Protein AF-A0A9D4LV35-F1 (afdb_monomer)

Radius of gyration: 37.49 Å; Cα contacts (8 Å, |Δi|>4): 149; chains: 1; bounding box: 85×76×70 Å

Foldseek 3Di:
DDDDDPPPPPPPPPDDDDDDDDPCVPDDDPDDDPPPVDDPDDDDPVRCVVCQPPFDWDQDPVRDTDGDHDPDDDDPDPPPPDPDPPPDCVPPDVQVVDDADFDVVQVVVQLVVLVVVCCVVPVPDPWDWDWDSVPWDDAPSWIWIWIATPTDRDTGDTGTRFDFDDDPDPDDTHGDDPVVVVVVCVVQPPDPPRD

Solvent-accessible surface area (backbone atoms only — not comparable to full-atom values): 13232 Å² total; per-residue (Å²): 136,85,89,81,80,88,81,80,84,83,78,83,85,78,70,81,76,88,80,73,85,59,98,61,80,82,72,80,79,88,72,86,76,77,80,69,89,74,76,85,72,82,79,52,69,72,64,50,64,75,45,69,87,55,76,42,72,44,71,47,99,88,67,48,76,45,79,49,72,85,85,70,83,72,82,76,73,83,73,75,87,69,81,71,82,74,77,71,70,89,80,58,52,71,67,66,76,48,95,78,72,66,43,65,69,49,48,52,49,50,54,54,51,49,53,52,51,45,46,70,78,38,71,86,62,88,51,57,77,42,76,38,48,90,69,48,41,80,41,89,86,24,41,30,42,26,41,30,36,79,70,52,94,53,67,57,68,79,41,66,30,47,55,64,46,91,69,92,67,91,72,90,64,54,47,47,75,60,60,70,56,53,52,46,54,71,74,44,71,89,44,102,82,59,125

Structure (mmCIF, N/CA/C/O backbone):
data_AF-A0A9D4LV35-F1
#
_entry.id   AF-A0A9D4LV35-F1
#
loop_
_atom_site.group_PDB
_atom_site.id
_atom_site.type_symbol
_atom_site.label_atom_id
_atom_site.label_alt_id
_atom_site.label_comp_id
_atom_site.label_asym_id
_atom_site.label_entity_id
_atom_site.label_seq_id
_atom_site.pdbx_PDB_ins_code
_atom_site.Cartn_x
_atom_site.Cartn_y
_atom_site.Cartn_z
_atom_site.occupancy
_atom_site.B_iso_or_equiv
_atom_site.auth_seq_id
_atom_site.auth_comp_id
_atom_site.auth_asym_id
_atom_site.auth_atom_id
_atom_site.pdbx_PDB_model_num
ATOM 1 N N . MET A 1 1 ? 55.997 34.788 -31.278 1.00 37.88 1 MET A N 1
ATOM 2 C CA . MET A 1 1 ? 57.151 33.928 -30.930 1.00 37.88 1 MET A CA 1
ATOM 3 C C . MET A 1 1 ? 56.719 32.926 -29.873 1.00 37.88 1 MET A C 1
ATOM 5 O O . MET A 1 1 ? 56.075 33.318 -28.911 1.00 37.88 1 MET A O 1
ATOM 9 N N . GLY A 1 2 ? 56.954 31.641 -30.145 1.00 37.53 2 GLY A N 1
ATOM 10 C CA . GLY A 1 2 ? 56.292 30.498 -29.514 1.00 37.53 2 GLY A CA 1
ATOM 11 C C . GLY A 1 2 ? 56.649 30.215 -28.052 1.00 37.53 2 GLY A C 1
ATOM 12 O O . GLY A 1 2 ? 57.741 30.503 -27.570 1.00 37.53 2 GLY A O 1
ATOM 13 N N . PHE A 1 3 ? 55.673 29.600 -27.388 1.00 40.34 3 PHE A N 1
ATOM 14 C CA . PHE A 1 3 ? 55.654 29.107 -26.016 1.00 40.34 3 PHE A CA 1
ATOM 15 C C . PHE A 1 3 ? 56.780 28.103 -25.714 1.00 40.34 3 PHE A C 1
ATOM 17 O O . PHE A 1 3 ? 56.881 27.061 -26.357 1.00 40.34 3 PHE A O 1
ATOM 24 N N . LEU A 1 4 ? 57.551 28.351 -24.651 1.00 36.25 4 LEU A N 1
ATOM 25 C CA . LEU A 1 4 ? 58.452 27.368 -24.036 1.00 36.25 4 LEU A CA 1
ATOM 26 C C . LEU A 1 4 ? 57.945 26.993 -22.636 1.00 36.25 4 LEU A C 1
ATOM 28 O O . LEU A 1 4 ? 58.302 27.583 -21.618 1.00 36.25 4 LEU A O 1
ATOM 32 N N . THR A 1 5 ? 57.103 25.961 -22.587 1.00 44.47 5 THR A N 1
ATOM 33 C CA . THR A 1 5 ? 56.617 25.309 -21.364 1.00 44.47 5 THR A CA 1
ATOM 34 C C . THR A 1 5 ? 57.737 24.527 -20.664 1.00 44.47 5 THR A C 1
ATOM 36 O O . THR A 1 5 ? 58.031 23.382 -21.007 1.00 44.47 5 THR A O 1
ATOM 39 N N . LYS A 1 6 ? 58.336 25.118 -19.624 1.00 48.03 6 LYS A N 1
ATOM 40 C CA . LYS A 1 6 ? 59.407 24.533 -18.785 1.00 48.03 6 LYS A CA 1
ATOM 41 C C . LYS A 1 6 ? 58.968 23.448 -17.777 1.00 48.03 6 LYS A C 1
ATOM 43 O O . LYS A 1 6 ? 59.744 23.098 -16.894 1.00 48.03 6 LYS A O 1
ATOM 48 N N . ARG A 1 7 ? 57.768 22.863 -17.872 1.00 44.75 7 ARG A N 1
ATOM 49 C CA . ARG A 1 7 ? 57.255 21.926 -16.840 1.00 44.75 7 ARG A CA 1
ATOM 50 C C . ARG A 1 7 ? 56.760 20.559 -17.334 1.00 44.75 7 ARG A C 1
ATOM 52 O O . ARG A 1 7 ? 56.022 19.891 -16.626 1.00 44.75 7 ARG A O 1
ATOM 59 N N . LYS A 1 8 ? 57.232 20.079 -18.492 1.00 41.78 8 LYS A N 1
ATOM 60 C CA . LYS A 1 8 ? 57.040 18.676 -18.941 1.00 41.78 8 LYS A CA 1
ATOM 61 C C . LYS A 1 8 ? 58.313 17.810 -18.889 1.00 41.78 8 LYS A C 1
ATOM 63 O O . LYS A 1 8 ? 58.371 16.758 -19.508 1.00 41.78 8 LYS A O 1
ATOM 68 N N . LYS A 1 9 ? 59.344 18.223 -18.142 1.00 49.31 9 LYS A N 1
ATOM 69 C CA . LYS A 1 9 ? 60.654 17.538 -18.103 1.00 49.31 9 LYS A CA 1
ATOM 70 C C . LYS A 1 9 ? 60.886 16.578 -16.925 1.00 49.31 9 LYS A C 1
ATOM 72 O O . LYS A 1 9 ? 62.028 16.199 -16.702 1.00 49.31 9 LYS A O 1
ATOM 77 N N . LYS A 1 10 ? 59.864 16.159 -16.166 1.00 47.34 10 LYS A N 1
ATOM 78 C CA . LYS A 1 10 ? 60.115 15.383 -14.929 1.00 47.34 10 LYS A CA 1
ATOM 79 C C . LYS A 1 10 ? 59.364 14.064 -14.729 1.00 47.34 10 LYS A C 1
ATOM 81 O O . LYS A 1 10 ? 59.361 13.574 -13.611 1.00 47.34 10 LYS A O 1
ATOM 86 N N . LEU A 1 11 ? 58.802 13.452 -15.778 1.00 47.09 11 LEU A N 1
ATOM 87 C CA . LEU A 1 11 ? 58.181 12.113 -15.674 1.00 47.09 11 LEU A CA 1
ATOM 88 C C . LEU A 1 11 ? 58.484 11.163 -16.853 1.00 47.09 11 LEU A C 1
ATOM 90 O O . LEU A 1 11 ? 57.781 10.181 -17.041 1.00 47.09 11 LEU A O 1
ATOM 94 N N . LEU A 1 12 ? 59.541 11.412 -17.636 1.00 45.56 12 LEU A N 1
ATOM 95 C CA . LEU A 1 12 ? 59.963 10.511 -18.728 1.00 45.56 12 LEU A CA 1
ATOM 96 C C . LEU A 1 12 ? 61.085 9.527 -18.340 1.00 45.56 12 LEU A C 1
ATOM 98 O O . LEU A 1 12 ? 61.519 8.745 -19.175 1.00 45.56 12 LEU A O 1
ATOM 102 N N . ASN A 1 13 ? 61.522 9.517 -17.074 1.00 48.31 13 ASN A N 1
ATOM 103 C CA . ASN A 1 13 ? 62.635 8.677 -16.601 1.00 48.31 13 ASN A CA 1
ATOM 104 C C . ASN A 1 13 ? 62.220 7.496 -15.709 1.00 48.31 13 ASN A C 1
ATOM 106 O O . ASN A 1 13 ? 63.054 6.950 -14.995 1.00 48.31 13 ASN A O 1
ATOM 110 N N . ILE A 1 14 ? 60.963 7.053 -15.769 1.00 48.81 14 ILE A N 1
ATOM 111 C CA . ILE A 1 14 ? 60.544 5.781 -15.153 1.00 48.81 14 ILE A CA 1
ATOM 112 C C . ILE A 1 14 ? 60.107 4.836 -16.276 1.00 48.81 14 ILE A C 1
ATOM 114 O O . ILE A 1 14 ? 58.976 4.369 -16.349 1.00 48.81 14 ILE A O 1
ATOM 118 N N . GLY A 1 15 ? 61.016 4.629 -17.229 1.00 40.84 15 GLY A N 1
ATOM 119 C CA . GLY A 1 15 ? 60.887 3.586 -18.235 1.00 40.84 15 GLY A CA 1
ATOM 120 C C . GLY A 1 15 ? 61.229 2.247 -17.597 1.00 40.84 15 GLY A C 1
ATOM 121 O O . GLY A 1 15 ? 62.377 2.009 -17.225 1.00 40.84 15 GLY A O 1
ATOM 122 N N . PHE A 1 16 ? 60.232 1.376 -17.468 1.00 40.97 16 PHE A N 1
ATOM 123 C CA . PHE A 1 16 ? 60.442 -0.046 -17.217 1.00 40.97 16 PHE A CA 1
ATOM 124 C C . PHE A 1 16 ? 61.382 -0.580 -18.311 1.00 40.97 16 PHE A C 1
ATOM 126 O O . PHE A 1 16 ? 61.041 -0.524 -19.492 1.00 40.97 16 PHE A O 1
ATOM 133 N N . LYS A 1 17 ? 62.577 -1.062 -17.950 1.00 53.94 17 LYS A N 1
ATOM 134 C CA . LYS A 1 17 ? 63.418 -1.829 -18.879 1.00 53.94 17 LYS A CA 1
ATOM 135 C C . LYS A 1 17 ? 62.841 -3.248 -18.939 1.00 53.94 17 LYS A C 1
ATOM 137 O O . LYS A 1 17 ? 62.893 -3.927 -17.914 1.00 53.94 17 LYS A O 1
ATOM 142 N N . PRO A 1 18 ? 62.299 -3.726 -20.073 1.00 45.84 18 PRO A N 1
ATOM 143 C CA . PRO A 1 18 ? 61.932 -5.128 -20.198 1.00 45.84 18 PRO A CA 1
ATOM 144 C C . PRO A 1 18 ? 63.217 -5.964 -20.226 1.00 45.84 18 PRO A C 1
ATOM 146 O O . PRO A 1 18 ? 63.911 -6.050 -21.238 1.00 45.84 18 PRO A O 1
ATOM 149 N N . GLY A 1 19 ? 63.565 -6.535 -19.076 1.00 46.53 19 GLY A N 1
ATOM 150 C CA . GLY A 1 19 ? 64.521 -7.628 -18.986 1.00 46.53 19 GLY A CA 1
ATOM 151 C C . GLY A 1 19 ? 63.856 -8.923 -19.441 1.00 46.53 19 GLY A C 1
ATOM 152 O O . GLY A 1 19 ? 62.763 -9.249 -18.985 1.00 46.53 19 GLY A O 1
ATOM 153 N N . GLY A 1 20 ? 64.525 -9.644 -20.339 1.00 49.22 20 GLY A N 1
ATOM 154 C CA . GLY A 1 20 ? 64.140 -10.985 -20.766 1.00 49.22 20 GLY A CA 1
ATOM 155 C C . GLY A 1 20 ? 64.411 -11.218 -22.247 1.00 49.22 20 GLY A C 1
ATOM 156 O O . GLY A 1 20 ? 63.517 -11.093 -23.077 1.00 49.22 20 GLY A O 1
ATOM 157 N N . LEU A 1 21 ? 65.650 -11.575 -22.593 1.00 58.50 21 LEU A N 1
ATOM 158 C CA . LEU A 1 21 ? 65.898 -12.333 -23.821 1.00 58.50 21 LEU A CA 1
ATOM 159 C C . LEU A 1 21 ? 64.996 -13.578 -23.788 1.00 58.50 21 LEU A C 1
ATOM 161 O O . LEU A 1 21 ? 65.048 -14.335 -22.821 1.00 58.50 21 LEU A O 1
ATOM 165 N N . SER A 1 22 ? 64.152 -13.782 -24.804 1.00 56.53 22 SER A N 1
ATOM 166 C CA . SER A 1 22 ? 63.375 -15.019 -24.899 1.00 56.53 22 SER A CA 1
ATOM 167 C C . SER A 1 22 ? 64.332 -16.207 -25.030 1.00 56.53 22 SER A C 1
ATOM 169 O O . SER A 1 22 ? 65.325 -16.121 -25.753 1.00 56.53 22 SER A O 1
ATOM 171 N N . LEU A 1 23 ? 64.012 -17.330 -24.378 1.00 56.75 23 LEU A N 1
ATOM 172 C CA . LEU A 1 23 ? 64.764 -18.600 -24.437 1.00 56.75 23 LEU A CA 1
ATOM 173 C C . LEU A 1 23 ? 65.019 -19.124 -25.867 1.00 56.75 23 LEU A C 1
ATOM 175 O O . LEU A 1 23 ? 65.818 -20.027 -26.071 1.00 56.75 23 LEU A O 1
ATOM 179 N N . THR A 1 24 ? 64.346 -18.557 -26.863 1.00 58.69 24 THR A N 1
ATOM 180 C CA . THR A 1 24 ? 64.408 -18.939 -28.276 1.00 58.69 24 THR A CA 1
ATOM 181 C C . THR A 1 24 ? 65.273 -18.016 -29.135 1.00 58.69 24 THR A C 1
ATOM 183 O O . THR A 1 24 ? 65.438 -18.268 -30.331 1.00 58.69 24 THR A O 1
ATOM 186 N N . LYS A 1 25 ? 65.834 -16.937 -28.571 1.00 51.59 25 LYS A N 1
ATOM 187 C CA . LYS A 1 25 ? 66.612 -15.954 -29.335 1.00 51.59 25 LYS A CA 1
ATOM 188 C C . LYS A 1 25 ? 67.979 -16.545 -29.714 1.00 51.59 25 LYS A C 1
ATOM 190 O O . LYS A 1 25 ? 68.926 -16.478 -28.942 1.00 51.59 25 LYS A O 1
ATOM 195 N N . GLY A 1 26 ? 68.062 -17.134 -30.908 1.00 58.31 26 GLY A N 1
ATOM 196 C CA . GLY A 1 26 ? 69.284 -17.739 -31.459 1.00 58.31 26 GLY A CA 1
ATOM 197 C C . GLY A 1 26 ? 69.101 -19.147 -32.030 1.00 58.31 26 GLY A C 1
ATOM 198 O O . GLY A 1 26 ? 69.997 -19.640 -32.711 1.00 58.31 26 GLY A O 1
ATOM 199 N N . ILE A 1 27 ? 67.945 -19.783 -31.817 1.00 56.94 27 ILE A N 1
ATOM 200 C CA . ILE A 1 27 ? 67.670 -21.116 -32.365 1.00 56.94 27 ILE A CA 1
ATOM 201 C C . ILE A 1 27 ? 67.270 -20.966 -33.838 1.00 56.94 27 ILE A C 1
ATOM 203 O O . ILE A 1 27 ? 66.181 -20.486 -34.156 1.00 56.94 27 ILE A O 1
ATOM 207 N N . LYS A 1 28 ? 68.162 -21.358 -34.754 1.00 54.50 28 LYS A N 1
ATOM 208 C CA . LYS A 1 28 ? 67.837 -21.496 -36.178 1.00 54.50 28 LYS A CA 1
ATOM 209 C C . LYS A 1 28 ? 67.142 -22.839 -36.386 1.00 54.50 28 LYS A C 1
ATOM 211 O O . LYS A 1 28 ? 67.786 -23.882 -36.350 1.00 54.50 28 LYS A O 1
ATOM 216 N N . TYR A 1 29 ? 65.832 -22.815 -36.601 1.00 54.06 29 TYR A N 1
ATOM 217 C CA . TYR A 1 29 ? 65.097 -23.995 -37.045 1.00 54.06 29 TYR A CA 1
ATOM 218 C C . TYR A 1 29 ? 65.371 -24.219 -38.536 1.00 54.06 29 TYR A C 1
ATOM 220 O O . TYR A 1 29 ? 65.022 -23.375 -39.364 1.00 54.06 29 TYR A O 1
ATOM 228 N N . HIS A 1 30 ? 65.983 -25.351 -38.885 1.00 49.56 30 HIS A N 1
ATOM 229 C CA . HIS A 1 30 ? 65.948 -25.855 -40.254 1.00 49.56 30 HIS A CA 1
ATOM 230 C C . HIS A 1 30 ? 64.569 -26.468 -40.488 1.00 49.56 30 HIS A C 1
ATOM 232 O O . HIS A 1 30 ? 64.252 -27.540 -39.984 1.00 49.56 30 HIS A O 1
ATOM 238 N N . TYR A 1 31 ? 63.726 -25.735 -41.205 1.00 50.97 31 TYR A N 1
ATOM 239 C CA . TYR A 1 31 ? 62.430 -26.208 -41.664 1.00 50.97 31 TYR A CA 1
ATOM 240 C C . TYR A 1 31 ? 62.511 -26.415 -43.173 1.00 50.97 31 TYR A C 1
ATOM 242 O O . TYR A 1 31 ? 62.568 -25.452 -43.940 1.00 50.97 31 TYR A O 1
ATOM 250 N N . GLU A 1 32 ? 62.514 -27.673 -43.601 1.00 48.88 32 GLU A N 1
ATOM 251 C CA . GLU A 1 32 ? 62.251 -28.011 -44.993 1.00 48.88 32 GLU A CA 1
ATOM 252 C C . GLU A 1 32 ? 60.749 -27.866 -45.246 1.00 48.88 32 GLU A C 1
ATOM 254 O O . GLU A 1 32 ? 59.920 -28.682 -44.842 1.00 48.88 32 GLU A O 1
ATOM 259 N N . ARG A 1 33 ? 60.383 -26.755 -45.889 1.00 41.91 33 ARG A N 1
ATOM 260 C CA . ARG A 1 33 ? 59.022 -26.487 -46.351 1.00 41.91 33 ARG A CA 1
ATOM 261 C C . ARG A 1 33 ? 58.763 -27.312 -47.604 1.00 41.91 33 ARG A C 1
ATOM 263 O O . ARG A 1 33 ? 59.001 -26.822 -48.707 1.00 41.91 33 ARG A O 1
ATOM 270 N N . SER A 1 34 ? 58.227 -28.523 -47.465 1.00 51.69 34 SER A N 1
ATOM 271 C CA . SER A 1 34 ? 57.512 -29.124 -48.591 1.00 51.69 34 SER A CA 1
ATOM 272 C C . SER A 1 34 ? 56.337 -28.194 -48.921 1.00 51.69 34 SER A C 1
ATOM 274 O O . SER A 1 34 ? 55.446 -27.951 -48.104 1.00 51.69 34 SER A O 1
ATOM 276 N N . LYS A 1 35 ? 56.383 -27.541 -50.088 1.00 43.53 35 LYS A N 1
ATOM 277 C CA . LYS A 1 35 ? 55.275 -26.711 -50.571 1.00 43.53 35 LYS A CA 1
ATOM 278 C C . LYS A 1 35 ? 54.143 -27.650 -50.985 1.00 43.53 35 LYS A C 1
ATOM 280 O O . LYS A 1 35 ? 54.035 -27.994 -52.157 1.00 43.53 35 LYS A O 1
ATOM 285 N N . SER A 1 36 ? 53.292 -28.068 -50.049 1.00 49.09 36 SER A N 1
ATOM 286 C CA . SER A 1 36 ? 51.961 -28.513 -50.449 1.00 49.09 36 SER A CA 1
ATOM 287 C C . SER A 1 36 ? 51.212 -27.278 -50.954 1.00 49.09 36 SER A C 1
ATOM 289 O O . SER A 1 36 ? 51.066 -26.278 -50.252 1.00 49.09 36 SER A O 1
ATOM 291 N N . ASN A 1 37 ? 50.781 -27.314 -52.214 1.00 50.84 37 ASN A N 1
ATOM 292 C CA . ASN A 1 37 ? 50.104 -26.201 -52.891 1.00 50.84 37 ASN A CA 1
ATOM 293 C C . ASN A 1 37 ? 48.659 -25.985 -52.385 1.00 50.84 37 ASN A C 1
ATOM 295 O O . ASN A 1 37 ? 47.837 -25.354 -53.044 1.00 50.84 37 ASN A O 1
ATOM 299 N N . THR A 1 38 ? 48.320 -26.538 -51.220 1.00 53.72 38 THR A N 1
ATOM 300 C CA . THR A 1 38 ? 46.996 -26.447 -50.617 1.00 53.72 38 THR A CA 1
ATOM 301 C C . THR A 1 38 ? 46.882 -25.126 -49.870 1.00 53.72 38 THR A C 1
ATOM 303 O O . THR A 1 38 ? 47.245 -25.010 -48.697 1.00 53.72 38 THR A O 1
ATOM 306 N N . ALA A 1 39 ? 46.382 -24.106 -50.562 1.00 49.06 39 ALA A N 1
ATOM 307 C CA . ALA A 1 39 ? 45.911 -22.892 -49.920 1.00 49.06 39 ALA A CA 1
ATOM 308 C C . ALA A 1 39 ? 44.678 -23.243 -49.072 1.00 49.06 39 ALA A C 1
ATOM 310 O O . ALA A 1 39 ? 43.613 -23.550 -49.604 1.00 49.06 39 ALA A O 1
ATOM 311 N N . TYR A 1 40 ? 44.812 -23.219 -47.746 1.00 54.69 40 TYR A N 1
ATOM 312 C CA . TYR A 1 40 ? 43.660 -23.336 -46.854 1.00 54.69 40 TYR A CA 1
ATOM 313 C C . TYR A 1 40 ? 42.798 -22.075 -46.996 1.00 54.69 40 TYR A C 1
ATOM 315 O O . TYR A 1 40 ? 43.098 -21.031 -46.416 1.00 54.69 40 TYR A O 1
ATOM 323 N N . VAL A 1 41 ? 41.732 -22.161 -47.792 1.00 55.25 41 VAL A N 1
ATOM 324 C CA . VAL A 1 41 ? 40.748 -21.085 -47.952 1.00 55.25 41 VAL A CA 1
ATOM 325 C C . VAL A 1 41 ? 39.702 -21.216 -46.848 1.00 55.25 41 VAL A C 1
ATOM 327 O O . VAL A 1 41 ? 39.107 -22.276 -46.655 1.00 55.25 41 VAL A O 1
ATOM 330 N N . ARG A 1 42 ? 39.466 -20.136 -46.094 1.00 57.66 42 ARG A N 1
ATOM 331 C CA . ARG A 1 42 ? 38.347 -20.095 -45.144 1.00 57.66 42 ARG A CA 1
ATOM 332 C C . ARG A 1 42 ? 37.039 -20.080 -45.930 1.00 57.66 42 ARG A C 1
ATOM 334 O O . ARG A 1 42 ? 36.833 -19.182 -46.738 1.00 57.66 42 ARG A O 1
ATOM 341 N N . LEU A 1 43 ? 36.150 -21.032 -45.649 1.00 64.19 43 LEU A N 1
ATOM 342 C CA . LEU A 1 43 ? 34.786 -20.999 -46.173 1.00 64.19 43 LEU A CA 1
ATOM 343 C C . LEU A 1 43 ? 34.036 -19.767 -45.656 1.00 64.19 43 LEU A C 1
ATOM 345 O O . LEU A 1 43 ? 34.093 -19.436 -44.466 1.00 64.19 43 LEU A O 1
ATOM 349 N N . GLU A 1 44 ? 33.291 -19.124 -46.551 1.00 68.12 44 GLU A N 1
ATOM 350 C CA . GLU A 1 44 ? 32.356 -18.071 -46.176 1.00 68.12 44 GLU A CA 1
ATOM 351 C C . GLU A 1 44 ? 31.244 -18.600 -45.263 1.00 68.12 44 GLU A C 1
ATOM 353 O O . GLU A 1 44 ? 30.865 -19.774 -45.286 1.00 68.12 44 GLU A O 1
ATOM 358 N N . ARG A 1 45 ? 30.698 -17.704 -44.434 1.00 65.25 45 ARG A N 1
ATOM 359 C CA . ARG A 1 45 ? 29.687 -18.046 -43.427 1.00 65.25 45 ARG A CA 1
ATOM 360 C C . ARG A 1 45 ? 28.397 -18.599 -44.044 1.00 65.25 45 ARG A C 1
ATOM 362 O O . ARG A 1 45 ? 27.878 -19.579 -43.524 1.00 65.25 45 ARG A O 1
ATOM 369 N N . SER A 1 46 ? 27.939 -18.011 -45.146 1.00 69.38 46 SER A N 1
ATOM 370 C CA . SER A 1 46 ? 26.759 -18.449 -45.908 1.00 69.38 46 SER A CA 1
ATOM 371 C C . SER A 1 46 ? 26.918 -19.881 -46.426 1.00 69.38 46 SER A C 1
ATOM 373 O O . SER A 1 46 ? 26.033 -20.716 -46.262 1.00 69.38 46 SER A O 1
ATOM 375 N N . SER A 1 47 ? 28.093 -20.185 -46.976 1.00 67.44 47 SER A N 1
ATOM 376 C CA . SER A 1 47 ? 28.428 -21.509 -47.498 1.00 67.44 47 SER A CA 1
ATOM 377 C C . SER A 1 47 ? 28.498 -22.550 -46.379 1.00 67.44 47 SER A C 1
ATOM 379 O O . SER A 1 47 ? 27.985 -23.651 -46.527 1.00 67.44 47 SER A O 1
ATOM 381 N N . PHE A 1 48 ? 29.067 -22.202 -45.221 1.00 65.38 48 PHE A N 1
ATOM 382 C CA . PHE A 1 48 ? 29.096 -23.088 -44.052 1.00 65.38 48 PHE A CA 1
ATOM 383 C C . PHE A 1 48 ? 27.688 -23.421 -43.525 1.00 65.38 48 PHE A C 1
ATOM 385 O O . PHE A 1 48 ? 27.423 -24.561 -43.149 1.00 65.38 48 PHE A O 1
ATOM 392 N N . GLU A 1 49 ? 26.780 -22.442 -43.496 1.00 65.75 49 GLU A N 1
ATOM 393 C CA . GLU A 1 49 ? 25.410 -22.628 -43.003 1.00 65.75 49 GLU A CA 1
ATOM 394 C C . GLU A 1 49 ? 24.575 -23.549 -43.915 1.00 65.75 49 GLU A C 1
ATOM 396 O O . GLU A 1 49 ? 23.736 -24.289 -43.407 1.00 65.75 49 GLU A O 1
ATOM 401 N N . ALA A 1 50 ? 24.867 -23.596 -45.221 1.00 66.50 50 ALA A N 1
ATOM 402 C CA . ALA A 1 50 ? 24.221 -24.507 -46.172 1.00 66.50 50 ALA A CA 1
ATOM 403 C C . ALA A 1 50 ? 24.629 -25.988 -45.998 1.00 66.50 50 ALA A C 1
ATOM 405 O O . ALA A 1 50 ? 23.839 -26.884 -46.283 1.00 66.50 50 ALA A O 1
ATOM 406 N N . TYR A 1 51 ? 25.838 -26.259 -45.493 1.00 62.22 51 TYR A N 1
ATOM 407 C CA . TYR A 1 51 ? 26.364 -27.619 -45.276 1.00 62.22 51 TYR A CA 1
ATOM 408 C C . TYR A 1 51 ? 26.268 -28.090 -43.815 1.00 62.22 51 TYR A C 1
ATOM 410 O O . TYR A 1 51 ? 26.823 -29.120 -43.447 1.00 62.22 51 TYR A O 1
ATOM 418 N N . ASN A 1 52 ? 25.570 -27.335 -42.966 1.00 58.75 52 ASN A N 1
ATOM 419 C CA . ASN A 1 52 ? 25.642 -27.423 -41.504 1.00 58.75 52 ASN A CA 1
ATOM 420 C C . ASN A 1 52 ? 25.119 -28.748 -40.909 1.00 58.75 52 ASN A C 1
ATOM 422 O O . ASN A 1 52 ? 25.515 -29.105 -39.796 1.00 58.75 52 ASN A O 1
ATOM 426 N N . ASP A 1 53 ? 24.287 -29.481 -41.656 1.00 59.75 53 ASP A N 1
ATOM 427 C CA . ASP A 1 53 ? 23.757 -30.795 -41.263 1.00 59.75 53 ASP A CA 1
ATOM 428 C C . ASP A 1 53 ? 24.211 -31.941 -42.194 1.00 59.75 53 ASP A C 1
ATOM 430 O O . ASP A 1 53 ? 23.974 -33.109 -41.888 1.00 59.75 53 ASP A O 1
ATOM 434 N N . ASN A 1 54 ? 24.933 -31.632 -43.280 1.00 61.34 54 ASN A N 1
ATOM 435 C CA . ASN A 1 54 ? 25.407 -32.619 -44.249 1.00 61.34 54 ASN A CA 1
ATOM 436 C C . ASN A 1 54 ? 26.876 -32.983 -43.991 1.00 61.34 54 ASN A C 1
ATOM 438 O O . ASN A 1 54 ? 27.729 -32.119 -43.786 1.00 61.34 54 ASN A O 1
ATOM 442 N N . ILE A 1 55 ? 27.185 -34.280 -44.015 1.00 63.09 55 ILE A N 1
ATOM 443 C CA . ILE A 1 55 ? 28.564 -34.773 -43.976 1.00 63.09 55 ILE A CA 1
ATOM 444 C C . ILE A 1 55 ? 29.219 -34.409 -45.310 1.00 63.09 55 ILE A C 1
ATOM 446 O O . ILE A 1 55 ? 28.805 -34.900 -46.359 1.00 63.09 55 ILE A O 1
ATOM 450 N N . LEU A 1 56 ? 30.224 -33.535 -45.276 1.00 67.94 56 LEU A N 1
ATOM 451 C CA . LEU A 1 56 ? 31.003 -33.197 -46.461 1.00 67.94 56 LEU A CA 1
ATOM 452 C C . LEU A 1 56 ? 31.985 -34.332 -46.743 1.00 67.94 56 LEU A C 1
ATOM 454 O O . LEU A 1 56 ? 32.725 -34.744 -45.854 1.00 67.94 56 LEU A O 1
ATOM 458 N N . THR A 1 57 ? 32.003 -34.833 -47.972 1.00 69.81 57 THR A N 1
ATOM 459 C CA . THR A 1 57 ? 32.996 -35.816 -48.413 1.00 69.81 57 THR A CA 1
ATOM 460 C C . THR A 1 57 ? 34.100 -35.110 -49.180 1.00 69.81 57 THR A C 1
ATOM 462 O O . THR A 1 57 ? 33.823 -34.453 -50.186 1.00 69.81 57 THR A O 1
ATOM 465 N N . PHE A 1 58 ? 35.341 -35.264 -48.733 1.00 69.44 58 PHE A N 1
ATOM 466 C CA . PHE A 1 58 ? 36.519 -34.762 -49.436 1.00 69.44 58 PHE A CA 1
ATOM 467 C C . PHE A 1 58 ? 37.311 -35.938 -50.006 1.00 69.44 58 PHE A C 1
ATOM 469 O O . PHE A 1 58 ? 37.256 -37.040 -49.466 1.00 69.44 58 PHE A O 1
ATOM 476 N N . ARG A 1 59 ? 38.008 -35.722 -51.127 1.00 73.38 59 ARG A N 1
ATOM 477 C CA . ARG A 1 59 ? 38.988 -36.691 -51.628 1.00 73.38 59 ARG A CA 1
ATOM 478 C C . ARG A 1 59 ? 40.326 -36.400 -50.973 1.00 73.38 59 ARG A C 1
ATOM 480 O O . ARG A 1 59 ? 40.859 -35.306 -51.161 1.00 73.38 59 ARG A O 1
ATOM 487 N N . ASP A 1 60 ? 40.841 -37.372 -50.237 1.00 66.19 60 ASP A N 1
ATOM 488 C CA . ASP A 1 60 ? 42.183 -37.302 -49.672 1.00 66.19 60 ASP A CA 1
ATOM 489 C C . ASP A 1 60 ? 43.252 -37.584 -50.736 1.00 66.19 60 ASP A C 1
ATOM 491 O O . ASP A 1 60 ? 42.949 -37.930 -51.882 1.00 66.19 60 ASP A O 1
ATOM 495 N N . VAL A 1 61 ? 44.522 -37.411 -50.359 1.00 73.75 61 VAL A N 1
ATOM 496 C CA . VAL A 1 61 ? 45.690 -37.583 -51.246 1.00 73.75 61 VAL A CA 1
ATOM 497 C C . VAL A 1 61 ? 45.735 -38.985 -51.867 1.00 73.75 61 VAL A C 1
ATOM 499 O O . VAL A 1 61 ? 46.146 -39.131 -53.015 1.00 73.75 61 VAL A O 1
ATOM 502 N N . ASP A 1 62 ? 45.215 -39.984 -51.154 1.00 73.56 62 ASP 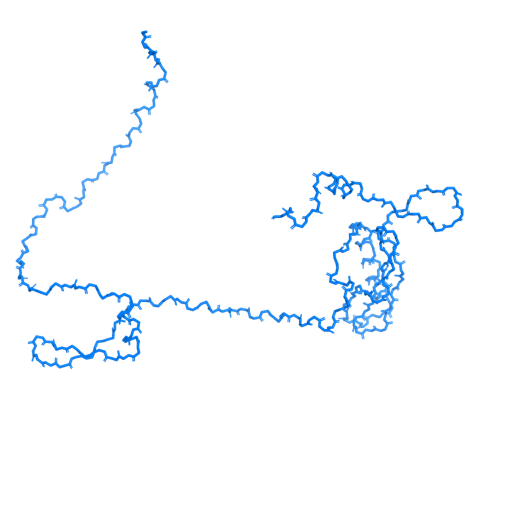A N 1
ATOM 503 C CA . ASP A 1 62 ? 45.162 -41.383 -51.590 1.00 73.56 62 ASP A CA 1
ATOM 504 C C . ASP A 1 62 ? 43.929 -41.701 -52.466 1.00 73.56 62 ASP A C 1
ATOM 506 O O . ASP A 1 62 ? 43.689 -42.850 -52.831 1.00 73.56 62 ASP A O 1
ATOM 510 N N . GLY A 1 63 ? 43.106 -40.697 -52.796 1.00 72.56 63 GLY A N 1
ATOM 511 C CA . GLY A 1 63 ? 41.901 -40.840 -53.621 1.00 72.56 63 GLY A CA 1
ATOM 512 C C . GLY A 1 63 ? 40.675 -41.402 -52.890 1.00 72.56 63 GLY A C 1
ATOM 513 O O . GLY A 1 63 ? 39.598 -41.488 -53.486 1.00 72.56 63 GLY A O 1
ATOM 514 N N . SER A 1 64 ? 40.802 -41.745 -51.608 1.00 75.06 64 SER A N 1
ATOM 515 C CA . SER A 1 64 ? 39.694 -42.170 -50.753 1.00 75.06 64 SER A CA 1
ATOM 516 C C . SER A 1 64 ? 38.770 -40.993 -50.408 1.00 75.06 64 SER A C 1
ATOM 518 O O . SER A 1 64 ? 39.203 -39.847 -50.277 1.00 75.06 64 SER A O 1
ATOM 520 N N . LEU A 1 65 ? 37.465 -41.268 -50.300 1.00 75.81 65 LEU A N 1
ATOM 521 C CA . LEU A 1 65 ? 36.471 -40.283 -49.870 1.00 75.81 65 LEU A CA 1
ATOM 522 C C . LEU A 1 65 ? 36.357 -40.317 -48.347 1.00 75.81 65 LEU A C 1
ATOM 524 O O . LEU A 1 65 ? 35.839 -41.290 -47.798 1.00 75.81 65 LEU A O 1
ATOM 528 N N . THR A 1 66 ? 36.793 -39.258 -47.668 1.00 72.25 66 THR A N 1
ATOM 529 C CA . THR A 1 66 ? 36.664 -39.145 -46.214 1.00 72.25 66 THR A CA 1
ATOM 530 C C . THR A 1 66 ? 35.534 -38.199 -45.813 1.00 72.25 66 THR A C 1
ATOM 532 O O . THR A 1 66 ? 35.421 -37.080 -46.329 1.00 72.25 66 THR A O 1
ATOM 535 N N . PRO A 1 67 ? 34.652 -38.634 -44.892 1.00 74.12 67 PRO A N 1
ATOM 536 C CA . PRO A 1 67 ? 33.625 -37.773 -44.333 1.00 74.12 67 PRO A CA 1
ATOM 537 C C . PRO A 1 67 ? 34.255 -36.806 -43.324 1.00 74.12 67 PRO A C 1
ATOM 539 O O . PRO A 1 67 ? 34.724 -37.221 -42.265 1.00 74.12 67 PRO A O 1
ATOM 542 N N . ALA A 1 68 ? 34.226 -35.507 -43.610 1.00 68.38 68 ALA A N 1
ATOM 543 C CA . ALA A 1 68 ? 34.672 -34.474 -42.684 1.00 68.38 68 ALA A CA 1
ATOM 544 C C . ALA A 1 68 ? 33.494 -33.606 -42.233 1.00 68.38 68 ALA A C 1
ATOM 546 O O . ALA A 1 68 ? 32.759 -33.021 -43.031 1.00 68.38 68 ALA A O 1
ATOM 547 N N . LYS A 1 69 ? 33.328 -33.490 -40.914 1.00 69.12 69 LYS A N 1
ATOM 548 C CA . LYS A 1 69 ? 32.368 -32.565 -40.310 1.00 69.12 69 LYS A CA 1
ATOM 549 C C . LYS A 1 69 ? 33.079 -31.252 -39.985 1.00 69.12 69 LYS A C 1
ATOM 551 O O . LYS A 1 69 ? 34.076 -31.278 -39.262 1.00 69.12 69 LYS A O 1
ATOM 556 N N . PRO A 1 70 ? 32.596 -30.095 -40.461 1.00 66.94 70 PRO A N 1
ATOM 557 C CA . PRO A 1 70 ? 33.299 -28.848 -40.218 1.00 66.94 70 PRO A CA 1
ATOM 558 C C . PRO A 1 70 ? 33.083 -28.399 -38.754 1.00 66.94 70 PRO A C 1
ATOM 560 O O . PRO A 1 70 ? 31.964 -28.153 -38.308 1.00 66.94 70 PRO A O 1
ATOM 563 N N . LEU A 1 71 ? 34.171 -28.318 -37.979 1.00 64.19 71 LEU A N 1
ATOM 564 C CA . LEU A 1 71 ? 34.170 -28.159 -36.512 1.00 64.19 71 LEU A CA 1
ATOM 565 C C . LEU A 1 71 ? 33.998 -26.707 -36.021 1.00 64.19 71 LEU A C 1
ATOM 567 O O . LEU A 1 71 ? 34.610 -26.306 -35.030 1.00 64.19 71 LEU A O 1
ATOM 571 N N . ARG A 1 72 ? 33.191 -25.874 -36.689 1.00 64.75 72 ARG A N 1
ATOM 572 C CA . ARG A 1 72 ? 32.991 -24.493 -36.216 1.00 64.75 72 ARG A CA 1
ATOM 573 C C . ARG A 1 72 ? 32.170 -24.500 -34.914 1.00 64.75 72 ARG A C 1
ATOM 575 O O . ARG A 1 72 ? 31.046 -25.009 -34.933 1.00 64.75 72 ARG A O 1
ATOM 582 N N . PRO A 1 73 ? 32.658 -23.907 -33.804 1.00 58.16 73 PRO A N 1
ATOM 583 C CA . PRO A 1 73 ? 31.866 -23.763 -32.587 1.00 58.16 73 PRO A CA 1
ATOM 584 C C . PRO A 1 73 ? 30.591 -22.975 -32.890 1.00 58.16 73 PRO A C 1
ATOM 586 O O . PRO A 1 73 ? 30.649 -21.869 -33.436 1.00 58.16 73 PRO A O 1
ATOM 589 N N . ARG A 1 74 ? 29.427 -23.552 -32.576 1.00 60.62 74 ARG A N 1
ATOM 590 C CA . ARG A 1 74 ? 28.148 -22.850 -32.720 1.00 60.62 74 ARG A CA 1
ATOM 591 C C . ARG A 1 74 ? 28.056 -21.758 -31.652 1.00 60.62 74 ARG A C 1
ATOM 593 O O . ARG A 1 74 ? 28.574 -21.913 -30.547 1.00 60.62 74 ARG A O 1
ATOM 600 N N . VAL A 1 75 ? 27.354 -20.669 -31.962 1.00 60.41 75 VAL A N 1
ATOM 601 C CA . VAL A 1 75 ? 26.894 -19.745 -30.920 1.00 60.41 75 VAL A CA 1
ATOM 602 C C . VAL A 1 75 ? 25.952 -20.557 -30.036 1.00 60.41 75 VAL A C 1
ATOM 604 O O . VAL A 1 75 ? 24.955 -21.086 -30.532 1.00 60.41 75 VAL A O 1
ATOM 607 N N . ASN A 1 76 ? 26.298 -20.736 -28.761 1.00 55.44 76 ASN A N 1
ATOM 608 C CA . ASN A 1 76 ? 25.435 -21.440 -27.820 1.00 55.44 76 ASN A CA 1
ATOM 609 C C . ASN A 1 76 ? 24.054 -20.779 -27.864 1.00 55.44 76 ASN A C 1
ATOM 611 O O . ASN A 1 76 ? 23.927 -19.597 -27.544 1.00 55.44 76 ASN A O 1
ATOM 615 N N . ARG A 1 77 ? 23.019 -21.529 -28.274 1.00 56.03 77 ARG A N 1
ATOM 616 C CA . ARG A 1 77 ? 21.631 -21.101 -28.066 1.00 56.03 77 ARG A CA 1
ATOM 617 C C . ARG A 1 77 ? 21.519 -20.742 -26.591 1.00 56.03 77 ARG A C 1
ATOM 619 O O . ARG A 1 77 ? 21.861 -21.571 -25.746 1.00 56.03 77 ARG A O 1
ATOM 626 N N . THR A 1 78 ? 21.071 -19.528 -26.296 1.00 53.94 78 THR A N 1
ATOM 627 C CA . THR A 1 78 ? 20.702 -19.118 -24.945 1.00 53.94 78 THR A CA 1
ATOM 628 C C . THR A 1 78 ? 19.714 -20.150 -24.412 1.00 53.94 78 THR A C 1
ATOM 630 O O . THR A 1 78 ? 18.549 -20.199 -24.803 1.00 53.94 78 THR A O 1
ATOM 633 N N . ARG A 1 79 ? 20.199 -21.059 -23.562 1.00 53.59 79 ARG A N 1
ATOM 634 C CA . ARG A 1 79 ? 19.322 -21.903 -22.763 1.00 53.59 79 ARG A CA 1
ATOM 635 C C . ARG A 1 79 ? 18.699 -20.950 -21.756 1.00 53.59 79 ARG A C 1
ATOM 637 O O . ARG A 1 79 ? 19.404 -20.435 -20.896 1.00 53.59 79 ARG A O 1
ATOM 644 N N . TYR A 1 80 ? 17.410 -20.665 -21.902 1.00 57.84 80 TYR A N 1
ATOM 645 C CA . TYR A 1 80 ? 16.652 -20.024 -20.835 1.00 57.84 80 TYR A CA 1
ATOM 646 C C . TYR A 1 80 ? 16.639 -21.005 -19.663 1.00 57.84 80 TYR A C 1
ATOM 648 O O . TYR A 1 80 ? 15.891 -21.979 -19.691 1.00 57.84 80 TYR A O 1
ATOM 656 N N . VAL A 1 81 ? 17.544 -20.804 -18.704 1.00 58.03 81 VAL A N 1
ATOM 657 C CA . VAL A 1 81 ? 17.680 -21.677 -17.530 1.00 58.03 81 VAL A CA 1
ATOM 658 C C . VAL A 1 81 ? 16.461 -21.534 -16.616 1.00 58.03 81 VAL A C 1
ATOM 660 O O . VAL A 1 81 ? 16.067 -22.513 -16.001 1.00 58.03 81 VAL A O 1
ATOM 663 N N . ASP A 1 82 ? 15.759 -20.399 -16.669 1.00 52.38 82 ASP A N 1
ATOM 664 C CA . ASP A 1 82 ? 14.538 -20.174 -15.903 1.00 52.38 82 ASP A CA 1
ATOM 665 C C . ASP A 1 82 ? 13.425 -19.624 -16.800 1.00 52.38 82 ASP A C 1
ATOM 667 O O . ASP A 1 82 ? 13.431 -18.462 -17.212 1.00 52.38 82 ASP A O 1
ATOM 671 N N . ARG A 1 83 ? 12.418 -20.452 -17.098 1.00 53.28 83 ARG A N 1
ATOM 672 C CA . ARG A 1 83 ? 11.107 -19.927 -17.496 1.00 53.28 83 ARG A CA 1
ATOM 673 C C . ARG A 1 83 ? 10.400 -19.485 -16.223 1.00 53.28 83 ARG A C 1
ATOM 675 O O . ARG A 1 83 ? 9.698 -20.274 -15.597 1.00 53.28 83 ARG A O 1
ATOM 682 N N . LEU A 1 84 ? 10.583 -18.224 -15.841 1.00 53.72 84 LEU A N 1
ATOM 683 C CA . LEU A 1 84 ? 9.690 -17.604 -14.870 1.00 53.72 84 LEU A CA 1
ATOM 684 C C . LEU A 1 84 ? 8.272 -17.674 -15.448 1.00 53.72 84 LEU A C 1
ATOM 686 O O . LEU A 1 84 ? 8.039 -17.247 -16.581 1.00 53.72 84 LEU A O 1
ATOM 690 N N . GLN A 1 85 ? 7.333 -18.253 -14.698 1.00 57.16 85 GLN A N 1
ATOM 691 C CA . GLN A 1 85 ? 5.920 -18.157 -15.042 1.00 57.16 85 GLN A CA 1
ATOM 692 C C . GLN A 1 85 ? 5.554 -16.675 -15.012 1.00 57.16 85 GLN A C 1
ATOM 694 O O . GLN A 1 85 ? 5.409 -16.097 -13.939 1.00 57.16 85 GLN A O 1
ATOM 699 N N . VAL A 1 86 ? 5.446 -16.050 -16.183 1.00 60.34 86 VAL A N 1
ATOM 700 C CA . VAL A 1 86 ? 4.864 -14.716 -16.300 1.00 60.34 86 VAL A CA 1
ATOM 701 C C . VAL A 1 86 ? 3.384 -14.891 -15.967 1.00 60.34 86 VAL A C 1
ATOM 703 O O . VAL A 1 86 ? 2.691 -15.600 -16.704 1.00 60.34 86 VAL A O 1
ATOM 706 N N . PRO A 1 87 ? 2.884 -14.342 -14.847 1.00 56.59 87 PRO A N 1
ATOM 707 C CA . PRO A 1 87 ? 1.482 -14.487 -14.510 1.00 56.59 87 PRO A CA 1
ATOM 708 C C . PRO A 1 87 ? 0.664 -13.810 -15.609 1.00 56.59 87 PRO A C 1
ATOM 710 O O . PRO A 1 87 ? 0.764 -12.604 -15.824 1.00 56.59 87 PRO A O 1
ATOM 713 N N . THR A 1 88 ? -0.128 -14.600 -16.332 1.00 55.94 88 THR A N 1
ATOM 714 C CA . THR A 1 88 ? -1.116 -14.086 -17.283 1.00 55.94 88 THR A CA 1
ATOM 715 C C . THR A 1 88 ? -1.993 -13.049 -16.564 1.00 55.94 88 THR A C 1
ATOM 717 O O . THR A 1 88 ? -2.521 -13.359 -15.491 1.00 55.94 88 THR A O 1
ATOM 720 N N . PRO A 1 89 ? -2.172 -11.837 -17.120 1.00 57.38 89 PRO A N 1
ATOM 721 C CA . PRO A 1 89 ? -2.773 -10.688 -16.428 1.00 57.38 89 PRO A CA 1
ATOM 722 C C . PRO A 1 89 ? -4.250 -10.867 -16.042 1.00 57.38 89 PRO A C 1
ATOM 724 O O . PRO A 1 89 ? -4.810 -10.032 -15.342 1.00 57.38 89 PRO A O 1
ATOM 727 N N . SER A 1 90 ? -4.893 -11.964 -16.443 1.00 58.91 90 SER A N 1
ATOM 728 C CA . SER A 1 90 ? -6.332 -12.192 -16.296 1.00 58.91 90 SER A CA 1
ATOM 729 C C . SER A 1 90 ? -6.837 -12.337 -14.854 1.00 58.91 90 SER A C 1
ATOM 731 O O . SER A 1 90 ? -8.045 -12.314 -14.644 1.00 58.91 90 SER A O 1
ATOM 733 N N . LYS A 1 91 ? -5.957 -12.479 -13.852 1.00 62.56 91 LYS A N 1
ATOM 734 C CA . LYS A 1 91 ? -6.353 -12.616 -12.433 1.00 62.56 91 LYS A CA 1
ATOM 735 C C . LYS A 1 91 ? -5.998 -11.420 -11.549 1.00 62.56 91 LYS A C 1
ATOM 737 O O . LYS A 1 91 ? -6.351 -11.428 -10.372 1.00 62.56 91 LYS A O 1
ATOM 742 N N . VAL A 1 92 ? -5.281 -10.425 -12.069 1.00 65.62 92 VAL A N 1
ATOM 743 C CA . VAL A 1 92 ? -4.843 -9.269 -11.276 1.00 65.62 92 VAL A CA 1
ATOM 744 C C . VAL A 1 92 ? -5.802 -8.114 -11.535 1.00 65.62 92 VAL A C 1
ATOM 746 O O . VAL A 1 92 ? -6.056 -7.767 -12.684 1.00 65.62 92 VAL A O 1
ATOM 749 N N . HIS A 1 93 ? -6.351 -7.525 -10.470 1.00 68.94 93 HIS A N 1
ATOM 750 C CA . HIS A 1 93 ? -7.228 -6.361 -10.596 1.00 68.94 93 HIS A CA 1
ATOM 751 C C . HIS A 1 93 ? -6.483 -5.223 -11.321 1.00 68.94 93 HIS A C 1
ATOM 753 O O . HIS A 1 93 ? -5.335 -4.959 -10.954 1.00 68.94 93 HIS A O 1
ATOM 759 N N . PRO A 1 94 ? -7.097 -4.526 -12.298 1.00 72.75 94 PRO A N 1
ATOM 760 C CA . PRO A 1 94 ? -6.421 -3.494 -13.087 1.00 72.75 94 PRO A CA 1
ATOM 761 C C . PRO A 1 94 ? -5.792 -2.405 -12.212 1.00 72.75 94 PRO A C 1
ATOM 763 O O . PRO A 1 94 ? -4.670 -1.988 -12.475 1.00 72.75 9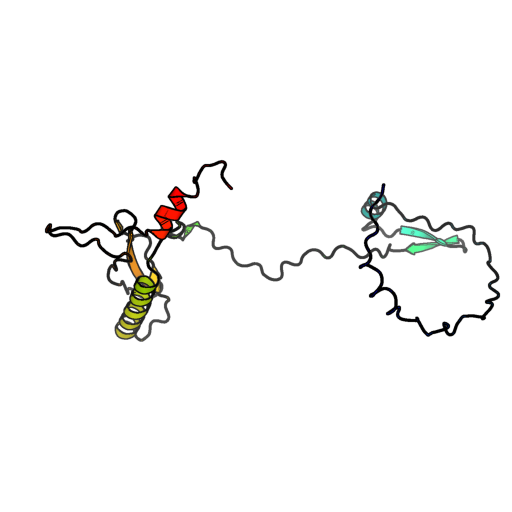4 PRO A O 1
ATOM 766 N N . ASP A 1 95 ? -6.433 -2.029 -11.101 1.00 70.88 95 ASP A N 1
ATOM 767 C CA . ASP A 1 95 ? -5.873 -1.036 -10.171 1.00 70.88 95 ASP A CA 1
ATOM 768 C C . ASP A 1 95 ? -4.557 -1.472 -9.514 1.00 70.88 95 ASP A C 1
ATOM 770 O O . ASP A 1 95 ? -3.763 -0.621 -9.118 1.00 70.88 95 ASP A O 1
ATOM 774 N N . LEU A 1 96 ? -4.288 -2.775 -9.395 1.00 72.44 96 LEU A N 1
ATOM 775 C CA . LEU A 1 96 ? -3.010 -3.278 -8.877 1.00 72.44 96 LEU A CA 1
ATOM 776 C C . LEU A 1 96 ? -1.890 -3.215 -9.923 1.00 72.44 96 LEU A C 1
ATOM 778 O O . LEU A 1 96 ? -0.721 -3.305 -9.560 1.00 72.44 96 LEU A O 1
ATOM 782 N N . LEU A 1 97 ? -2.237 -3.048 -11.201 1.00 72.31 97 LEU A N 1
ATOM 783 C CA . LEU A 1 97 ? -1.288 -2.825 -12.295 1.00 72.31 97 LEU A CA 1
ATOM 784 C C . LEU A 1 97 ? -0.970 -1.333 -12.484 1.00 72.31 97 LEU A C 1
ATOM 786 O O . LEU A 1 97 ? -0.140 -0.981 -13.319 1.00 72.31 97 LEU A O 1
ATOM 790 N N . THR A 1 98 ? -1.620 -0.450 -11.719 1.00 73.94 98 THR A N 1
ATOM 791 C CA . THR A 1 98 ? -1.370 0.994 -11.769 1.00 73.94 98 THR A CA 1
ATOM 792 C C . THR A 1 98 ? -0.263 1.411 -10.803 1.00 73.94 98 THR A C 1
ATOM 794 O O . THR A 1 98 ? -0.130 0.874 -9.702 1.00 73.94 98 THR A O 1
ATOM 797 N N . ASN A 1 99 ? 0.517 2.421 -11.193 1.00 76.50 99 ASN A N 1
ATOM 798 C CA . ASN A 1 99 ? 1.527 3.021 -10.325 1.00 76.50 99 ASN A CA 1
ATOM 799 C C . ASN A 1 99 ? 0.845 3.860 -9.234 1.00 76.50 99 ASN A C 1
ATOM 801 O O . ASN A 1 99 ? 0.483 5.017 -9.456 1.00 76.50 99 ASN A O 1
ATOM 805 N N . LYS A 1 100 ? 0.659 3.276 -8.047 1.00 82.62 100 LYS A N 1
ATOM 806 C CA . LYS A 1 100 ? 0.123 3.970 -6.868 1.00 82.62 100 LYS A CA 1
ATOM 807 C C . LYS A 1 100 ? 1.259 4.515 -6.003 1.00 82.62 100 LYS A C 1
ATOM 809 O O . LYS A 1 100 ? 2.215 3.809 -5.689 1.00 82.62 100 LYS A O 1
ATOM 814 N N . VAL A 1 101 ? 1.138 5.778 -5.597 1.00 81.31 101 VAL A N 1
ATOM 815 C CA . VAL A 1 101 ? 2.100 6.441 -4.708 1.00 81.31 101 VAL A CA 1
ATOM 816 C C . VAL A 1 101 ? 1.592 6.346 -3.273 1.00 81.31 101 VAL A C 1
ATOM 818 O O . VAL A 1 101 ? 0.482 6.782 -2.971 1.00 81.31 101 VAL A O 1
ATOM 821 N N . TYR A 1 102 ? 2.418 5.798 -2.384 1.00 86.88 102 TYR A N 1
ATOM 822 C CA . TYR A 1 102 ? 2.104 5.635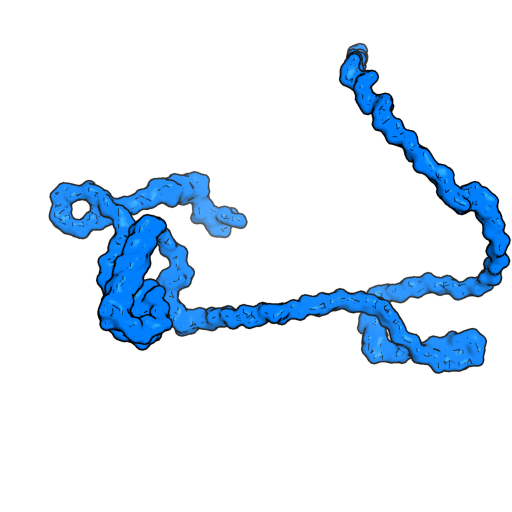 -0.965 1.00 86.88 102 TYR A CA 1
ATOM 823 C C . TYR A 1 102 ? 3.187 6.253 -0.090 1.00 86.88 102 TYR A C 1
ATOM 825 O O . TYR A 1 102 ? 4.352 6.311 -0.484 1.00 86.88 102 TYR A O 1
ATOM 833 N N . VAL A 1 103 ? 2.825 6.639 1.136 1.00 88.62 103 VAL A N 1
ATOM 834 C CA . VAL A 1 103 ? 3.817 6.948 2.175 1.00 88.62 103 VAL A CA 1
ATOM 835 C C . VAL A 1 103 ? 4.384 5.629 2.725 1.00 88.62 103 VAL A C 1
ATOM 837 O O . VAL A 1 103 ? 3.628 4.867 3.338 1.00 88.62 103 VAL A O 1
ATOM 840 N N . PRO A 1 104 ? 5.694 5.345 2.569 1.00 89.56 104 PRO A N 1
ATOM 841 C CA . PRO A 1 104 ? 6.267 4.044 2.932 1.00 89.56 104 PRO A CA 1
ATOM 842 C C . PRO A 1 104 ? 6.059 3.666 4.403 1.00 89.56 104 PRO A C 1
ATOM 844 O O . PRO A 1 104 ? 5.723 2.525 4.707 1.00 89.56 104 PRO A O 1
ATOM 847 N N . ALA A 1 105 ? 6.178 4.634 5.317 1.00 92.69 105 ALA A N 1
ATOM 848 C CA . ALA A 1 105 ? 5.987 4.405 6.750 1.00 92.69 105 ALA A CA 1
ATOM 849 C C . ALA A 1 105 ? 4.551 3.966 7.096 1.00 92.69 105 ALA A C 1
ATOM 851 O O . ALA A 1 105 ? 4.350 3.044 7.889 1.00 92.69 105 ALA A O 1
ATOM 852 N N . LEU A 1 106 ? 3.542 4.584 6.469 1.00 93.31 106 LEU A N 1
ATOM 853 C CA . LEU A 1 106 ? 2.136 4.218 6.672 1.00 93.31 106 LEU A CA 1
ATOM 854 C C . LEU A 1 106 ? 1.839 2.834 6.092 1.00 93.31 106 LEU A C 1
ATOM 856 O O . LEU A 1 106 ? 1.150 2.036 6.726 1.00 93.31 106 LEU A O 1
ATOM 860 N N . LEU A 1 107 ? 2.415 2.525 4.927 1.00 93.62 107 LEU A N 1
ATOM 861 C CA . LEU A 1 107 ? 2.304 1.207 4.310 1.00 93.62 107 LEU A CA 1
ATOM 862 C C . LEU A 1 107 ? 2.918 0.117 5.201 1.00 93.62 107 LEU A C 1
ATOM 864 O O . LEU A 1 107 ? 2.293 -0.919 5.430 1.00 93.62 107 LEU A O 1
ATOM 868 N N . GLN A 1 108 ? 4.110 0.357 5.753 1.00 95.25 108 GLN A N 1
ATOM 869 C CA . GLN A 1 108 ? 4.777 -0.578 6.660 1.00 95.25 108 GLN A CA 1
ATOM 870 C C . GLN A 1 108 ? 3.975 -0.792 7.952 1.00 95.25 108 GLN A C 1
ATOM 872 O O . GLN A 1 108 ? 3.852 -1.928 8.421 1.00 95.25 108 GLN A O 1
ATOM 877 N N . SER A 1 109 ? 3.396 0.275 8.508 1.00 95.88 109 SER A N 1
ATOM 878 C CA . SER A 1 109 ? 2.531 0.210 9.693 1.00 95.88 109 SER A CA 1
ATOM 879 C C . SER A 1 109 ? 1.250 -0.589 9.427 1.00 95.88 109 SER A C 1
ATOM 881 O O . SER A 1 109 ? 0.901 -1.488 10.200 1.00 95.88 109 SER A O 1
ATOM 883 N N . MET A 1 110 ? 0.589 -0.345 8.290 1.00 95.94 110 MET A N 1
ATOM 884 C CA . MET A 1 110 ? -0.564 -1.129 7.836 1.00 95.94 110 MET A CA 1
ATOM 885 C C . MET A 1 110 ? -0.199 -2.612 7.720 1.00 95.94 110 MET A C 1
ATOM 887 O O . MET A 1 110 ? -0.839 -3.451 8.346 1.00 95.94 110 MET A O 1
ATOM 891 N N . MET A 1 111 ? 0.873 -2.940 6.991 1.00 95.19 111 MET A N 1
ATOM 892 C CA . MET A 1 111 ? 1.313 -4.327 6.813 1.00 95.19 111 MET A CA 1
ATOM 893 C C . MET A 1 111 ? 1.620 -5.001 8.152 1.00 95.19 111 MET A C 1
ATOM 895 O O . MET A 1 111 ? 1.196 -6.130 8.387 1.00 95.19 111 MET A O 1
ATOM 899 N N . SER A 1 112 ? 2.330 -4.324 9.054 1.00 95.81 112 SER A N 1
ATOM 900 C CA . SER A 1 112 ? 2.718 -4.893 10.350 1.00 95.81 112 SER A CA 1
ATOM 901 C C . SER A 1 112 ? 1.510 -5.119 11.265 1.00 95.81 112 SER A C 1
ATOM 903 O O . SER A 1 112 ? 1.378 -6.185 11.872 1.00 95.81 112 SER A O 1
ATOM 905 N N . SER A 1 113 ? 0.602 -4.140 11.340 1.00 95.81 113 SER A N 1
ATOM 906 C CA . SER A 1 113 ? -0.601 -4.221 12.177 1.00 95.81 113 SER A CA 1
ATOM 907 C C . SER A 1 113 ? -1.574 -5.292 11.684 1.00 95.81 113 SER A C 1
ATOM 909 O O . SER A 1 113 ? -2.029 -6.118 12.475 1.00 95.81 113 SER A O 1
ATOM 911 N N . GLU A 1 114 ? -1.825 -5.356 10.381 1.00 95.56 114 GLU A N 1
ATOM 912 C CA . GLU A 1 114 ? -2.718 -6.346 9.780 1.00 95.56 114 GLU A CA 1
ATOM 913 C C . GLU A 1 114 ? -2.133 -7.760 9.821 1.00 95.56 114 GLU A C 1
ATOM 915 O O . GLU A 1 114 ? -2.854 -8.710 10.121 1.00 95.56 114 GLU A O 1
ATOM 920 N N . ASN A 1 115 ? -0.817 -7.923 9.643 1.00 93.94 115 ASN A N 1
ATOM 921 C CA . ASN A 1 115 ? -0.160 -9.213 9.873 1.00 93.94 115 ASN A CA 1
ATOM 922 C C . ASN A 1 115 ? -0.352 -9.696 11.317 1.00 93.94 115 ASN A C 1
ATOM 924 O O . ASN A 1 115 ? -0.632 -10.876 11.546 1.00 93.94 115 ASN A O 1
ATOM 928 N N . ARG A 1 116 ? -0.234 -8.795 12.301 1.00 94.31 116 ARG A N 1
ATOM 929 C CA . ARG A 1 116 ? -0.475 -9.123 13.712 1.00 94.31 116 ARG A CA 1
ATOM 930 C C . ARG A 1 116 ? -1.935 -9.517 13.948 1.00 94.31 116 ARG A C 1
ATOM 932 O O . ARG A 1 116 ? -2.180 -10.566 14.540 1.00 94.31 116 ARG A O 1
ATOM 939 N N . LYS A 1 117 ? -2.896 -8.734 13.448 1.00 94.69 117 LYS A N 1
ATOM 940 C CA . LYS A 1 117 ? -4.337 -9.028 13.559 1.00 94.69 117 LYS A CA 1
ATOM 941 C C . LYS A 1 117 ? -4.713 -10.352 12.876 1.00 94.69 117 LYS A C 1
ATOM 943 O O . LYS A 1 117 ? -5.438 -11.155 13.461 1.00 94.69 117 LYS A O 1
ATOM 948 N N . HIS A 1 118 ? -4.171 -10.635 11.691 1.00 94.69 118 HIS A N 1
ATOM 949 C CA . HIS A 1 118 ? -4.387 -11.895 10.970 1.00 94.69 118 HIS A CA 1
ATOM 950 C C . HIS A 1 118 ? -3.863 -13.108 11.748 1.00 94.69 118 HIS A C 1
ATOM 952 O O . HIS A 1 118 ? -4.551 -14.128 11.829 1.00 94.69 118 HIS A O 1
ATOM 958 N N . ARG A 1 119 ? -2.679 -12.996 12.368 1.00 92.12 119 ARG A N 1
ATOM 959 C CA . ARG A 1 119 ? -2.123 -14.061 13.220 1.00 92.12 119 ARG A CA 1
ATOM 960 C C . ARG A 1 119 ? -2.985 -14.327 14.454 1.00 92.12 119 ARG A C 1
ATOM 962 O O . ARG A 1 119 ? -3.151 -15.484 14.819 1.00 92.12 119 ARG A O 1
ATOM 969 N N . LEU A 1 120 ? -3.556 -13.284 15.059 1.00 92.69 120 LEU A N 1
ATOM 970 C CA . LEU A 1 120 ? -4.450 -13.419 16.214 1.00 92.69 120 LEU A CA 1
ATOM 971 C C . LEU A 1 120 ? -5.790 -14.058 15.831 1.00 92.69 120 LEU A C 1
ATOM 973 O O . LEU A 1 120 ? -6.255 -14.972 16.504 1.00 92.69 120 LEU A O 1
ATOM 977 N N . ARG A 1 121 ? -6.405 -13.604 14.734 1.00 92.88 121 ARG A N 1
ATOM 978 C CA . ARG A 1 121 ? -7.734 -14.073 14.314 1.00 92.88 121 ARG A CA 1
ATOM 979 C C . ARG A 1 121 ? -7.702 -15.446 13.646 1.00 92.88 121 ARG A C 1
ATOM 981 O O . ARG A 1 121 ? -8.648 -16.216 13.775 1.00 92.88 121 ARG A O 1
ATOM 988 N N . SER A 1 122 ? -6.638 -15.754 12.910 1.00 88.81 122 SER A N 1
ATOM 989 C CA . SER A 1 122 ? -6.500 -17.003 12.163 1.00 88.81 122 SER A CA 1
ATOM 990 C C . SER A 1 122 ? -5.134 -17.642 12.394 1.00 88.81 122 SER A C 1
ATOM 992 O O . SER A 1 122 ? -4.285 -17.686 11.507 1.00 88.81 122 SER A O 1
ATOM 994 N N . VAL A 1 123 ? -4.956 -18.192 13.597 1.00 87.12 123 VAL A N 1
ATOM 995 C CA . VAL A 1 123 ? -3.696 -18.789 14.081 1.00 87.12 123 VAL A CA 1
ATOM 996 C C . VAL A 1 123 ? -3.139 -19.865 13.139 1.00 87.12 123 VAL A C 1
ATOM 998 O O . VAL A 1 123 ? -1.932 -19.971 12.952 1.00 87.12 123 VAL A O 1
ATOM 1001 N N . LYS A 1 124 ? -4.012 -20.656 12.503 1.00 90.94 124 LYS A N 1
ATOM 1002 C CA . LYS A 1 124 ? -3.611 -21.758 11.607 1.00 90.94 124 LYS A CA 1
ATOM 1003 C C . LYS A 1 124 ? -3.444 -21.342 10.140 1.00 90.94 124 LYS A C 1
ATOM 1005 O O . LYS A 1 124 ? -3.081 -22.172 9.307 1.00 90.94 124 LYS A O 1
ATOM 1010 N N . CYS A 1 125 ? -3.734 -20.089 9.789 1.00 91.44 125 CYS A N 1
ATOM 1011 C CA . CYS A 1 125 ? -3.688 -19.654 8.400 1.00 91.44 125 CYS A CA 1
ATOM 1012 C C . CYS A 1 125 ? -2.240 -19.433 7.941 1.00 91.44 125 CYS A C 1
ATOM 1014 O O . CYS A 1 125 ? -1.528 -18.585 8.469 1.00 91.44 125 CYS A O 1
ATOM 1016 N N . LYS A 1 126 ? -1.828 -20.162 6.898 1.00 88.56 126 LYS A N 1
ATOM 1017 C CA . LYS A 1 126 ? -0.539 -19.986 6.199 1.00 88.56 126 LYS A CA 1
ATOM 1018 C C . LYS A 1 126 ? -0.667 -19.110 4.942 1.00 88.56 126 LYS A C 1
ATOM 1020 O O . LYS A 1 126 ? 0.100 -19.274 3.999 1.00 88.56 126 LYS A O 1
ATOM 1025 N N . GLY A 1 127 ? -1.733 -18.317 4.848 1.00 88.50 127 GLY A N 1
ATOM 1026 C CA . GLY A 1 127 ? -2.016 -17.474 3.687 1.00 88.50 127 GLY A CA 1
ATOM 1027 C C . GLY A 1 127 ? -1.238 -16.166 3.710 1.00 88.50 127 GLY A C 1
ATOM 1028 O O . GLY A 1 127 ? -0.850 -15.691 4.776 1.00 88.50 127 GLY A O 1
ATOM 1029 N N . ASN A 1 128 ? -1.052 -15.585 2.525 1.00 90.06 128 ASN A N 1
ATOM 1030 C CA . ASN A 1 128 ? -0.437 -14.271 2.371 1.00 90.06 128 ASN A CA 1
ATOM 1031 C C . ASN A 1 128 ? -1.514 -13.187 2.376 1.00 90.06 128 ASN A C 1
ATOM 1033 O O . ASN A 1 128 ? -2.565 -13.355 1.744 1.00 90.06 128 ASN A O 1
ATOM 1037 N N . LEU A 1 129 ? -1.216 -12.084 3.060 1.00 92.88 129 LEU A N 1
ATOM 1038 C CA . LEU A 1 129 ? -1.993 -10.852 3.001 1.00 92.88 129 LEU A CA 1
ATOM 1039 C C . LEU A 1 129 ? -1.590 -10.061 1.757 1.00 92.88 129 LEU A C 1
ATOM 1041 O O . LEU A 1 129 ? -0.409 -9.797 1.538 1.00 92.88 129 LEU A O 1
ATOM 1045 N N . VAL A 1 130 ? -2.581 -9.700 0.949 1.00 91.88 130 VAL A N 1
ATOM 1046 C CA . VAL A 1 130 ? -2.413 -8.951 -0.301 1.00 91.88 130 VAL A CA 1
ATOM 1047 C C . VAL A 1 130 ? -3.359 -7.754 -0.282 1.00 91.88 130 VAL A C 1
ATOM 1049 O O . VAL A 1 130 ? -4.420 -7.796 0.347 1.00 91.88 130 VAL A O 1
ATOM 1052 N N . ILE A 1 131 ? -2.969 -6.671 -0.955 1.00 91.69 131 ILE A N 1
ATOM 1053 C CA . ILE A 1 131 ? -3.827 -5.498 -1.136 1.00 91.69 131 ILE A CA 1
ATOM 1054 C C . ILE A 1 131 ? -5.064 -5.903 -1.934 1.00 91.69 131 ILE A C 1
ATOM 1056 O O . ILE A 1 131 ? -4.972 -6.523 -2.994 1.00 91.69 131 ILE A O 1
ATOM 1060 N N . ASP A 1 132 ? -6.231 -5.564 -1.402 1.00 90.75 132 ASP A N 1
ATOM 1061 C CA . ASP A 1 132 ? -7.493 -5.755 -2.096 1.00 90.75 132 ASP A CA 1
ATOM 1062 C C . ASP A 1 132 ? -7.729 -4.612 -3.088 1.00 90.75 132 ASP A C 1
ATOM 1064 O O . ASP A 1 132 ? -8.288 -3.571 -2.741 1.00 90.75 132 ASP A O 1
ATOM 1068 N N . GLY A 1 133 ? -7.309 -4.823 -4.338 1.00 86.94 133 GLY A N 1
ATOM 1069 C CA . GLY A 1 133 ? -7.494 -3.838 -5.404 1.00 86.94 133 GLY A CA 1
ATOM 1070 C C . GLY A 1 133 ? -8.961 -3.477 -5.654 1.00 86.94 133 GLY A C 1
ATOM 1071 O O . GLY A 1 133 ? -9.245 -2.322 -5.955 1.00 86.94 133 GLY A O 1
ATOM 1072 N N . SER A 1 134 ? -9.889 -4.421 -5.458 1.00 85.38 134 SER A N 1
ATOM 1073 C CA . SER A 1 134 ? -11.321 -4.210 -5.727 1.00 85.38 134 SER A CA 1
ATOM 1074 C C . SER A 1 134 ? -11.993 -3.244 -4.749 1.00 85.38 134 SER A C 1
ATOM 1076 O O . SER A 1 134 ? -12.993 -2.611 -5.073 1.00 85.38 134 SER A O 1
ATOM 1078 N N . ALA A 1 135 ? -11.429 -3.110 -3.549 1.00 89.12 135 ALA A N 1
ATOM 1079 C CA . ALA A 1 135 ? -11.934 -2.234 -2.498 1.00 89.12 135 ALA A CA 1
ATOM 1080 C C . ALA A 1 135 ? -11.013 -1.045 -2.219 1.00 89.12 135 ALA A C 1
ATOM 1082 O O . ALA A 1 135 ? -11.117 -0.417 -1.156 1.00 89.12 135 ALA A O 1
ATOM 1083 N N . SER A 1 136 ? -10.108 -0.759 -3.155 1.00 89.69 136 SER A N 1
ATOM 1084 C CA . SER A 1 136 ? -9.240 0.403 -3.086 1.00 89.69 136 SER A CA 1
ATOM 1085 C C . SER A 1 136 ? -10.046 1.676 -3.337 1.00 89.69 136 SER A C 1
ATOM 1087 O O . SER A 1 136 ? -10.843 1.761 -4.269 1.00 89.69 136 SER A O 1
ATOM 1089 N N . ILE A 1 137 ? -9.885 2.674 -2.468 1.00 90.06 137 ILE A N 1
ATOM 1090 C CA . ILE A 1 137 ? -10.640 3.928 -2.553 1.00 90.06 137 ILE A CA 1
ATOM 1091 C C . ILE A 1 137 ? -9.659 5.061 -2.817 1.00 90.06 137 ILE A C 1
ATOM 1093 O O . ILE A 1 137 ? -8.855 5.421 -1.954 1.00 90.06 137 ILE A O 1
ATOM 1097 N N . LYS A 1 138 ? -9.756 5.666 -3.999 1.00 87.12 138 LYS A N 1
ATOM 1098 C CA . LYS A 1 138 ? -8.982 6.858 -4.347 1.00 87.12 138 LYS A CA 1
ATOM 1099 C C . LYS A 1 138 ? -9.537 8.093 -3.631 1.00 87.12 138 LYS A C 1
ATOM 1101 O O . LYS A 1 138 ? -10.745 8.318 -3.588 1.00 87.12 138 LYS A O 1
ATOM 1106 N N . TRP A 1 139 ? -8.647 8.914 -3.082 1.00 85.06 139 TRP A N 1
ATOM 1107 C CA . TRP A 1 139 ? -8.972 10.159 -2.392 1.00 85.06 139 TRP A CA 1
ATOM 1108 C C . TRP A 1 139 ? -8.012 11.280 -2.815 1.00 85.06 139 TRP A C 1
ATOM 1110 O O . TRP A 1 139 ? -6.927 11.445 -2.255 1.00 85.06 139 TRP A O 1
ATOM 1120 N N . GLY A 1 140 ? -8.400 12.047 -3.838 1.00 80.44 140 GLY A N 1
ATOM 1121 C CA . GLY A 1 140 ? -7.508 13.014 -4.483 1.00 80.44 140 GLY A CA 1
ATOM 1122 C C . GLY A 1 140 ? -6.302 12.308 -5.112 1.00 80.44 140 GLY A C 1
ATOM 1123 O O . GLY A 1 140 ? -6.470 11.453 -5.983 1.00 80.44 140 GLY A O 1
ATOM 1124 N N . LEU A 1 141 ? -5.098 12.651 -4.646 1.00 78.75 141 LEU A N 1
ATOM 1125 C CA . LEU A 1 141 ? -3.841 11.985 -5.021 1.00 78.75 141 LEU A CA 1
ATOM 1126 C C . LEU A 1 141 ? -3.474 10.805 -4.103 1.00 78.75 141 LEU A C 1
ATOM 1128 O O . LEU A 1 141 ? -2.524 10.082 -4.388 1.00 78.75 141 LEU A O 1
ATOM 1132 N N . GLY A 1 142 ? -4.202 10.617 -3.001 1.00 86.25 142 GLY A N 1
ATOM 1133 C CA . GLY A 1 142 ? -3.976 9.540 -2.043 1.00 86.25 142 GLY A CA 1
ATOM 1134 C C . GLY A 1 142 ? -4.896 8.344 -2.266 1.00 86.25 142 GLY A C 1
ATOM 1135 O O . GLY A 1 142 ? -5.908 8.427 -2.962 1.00 86.25 142 GLY A O 1
ATOM 1136 N N . TRP A 1 143 ? -4.563 7.231 -1.618 1.00 89.94 143 TRP A N 1
ATOM 1137 C CA . TRP A 1 143 ? -5.349 6.000 -1.644 1.00 89.94 143 TRP A CA 1
ATOM 1138 C C . TRP A 1 143 ? -5.654 5.516 -0.228 1.00 89.94 143 TRP A C 1
ATOM 1140 O O . TRP A 1 143 ? -4.817 5.612 0.678 1.00 89.94 143 TRP A O 1
ATOM 1150 N N . LYS A 1 144 ? -6.864 4.988 -0.042 1.00 92.31 144 LYS A N 1
ATOM 1151 C CA . LYS A 1 144 ? -7.213 4.155 1.104 1.00 92.31 144 LYS A CA 1
ATOM 1152 C C . LYS A 1 144 ? -7.250 2.711 0.648 1.00 92.31 144 LYS A C 1
ATOM 1154 O O . LYS A 1 144 ? -8.031 2.362 -0.233 1.00 92.31 144 LYS A O 1
ATOM 1159 N N . GLU A 1 145 ? -6.422 1.896 1.272 1.00 93.62 145 GLU A N 1
ATOM 1160 C CA . GLU A 1 145 ? -6.252 0.495 0.912 1.00 93.62 145 GLU A CA 1
ATOM 1161 C C . GLU A 1 145 ? -6.635 -0.391 2.091 1.00 93.62 145 GLU A C 1
ATOM 1163 O O . GLU A 1 145 ? -6.582 0.030 3.249 1.00 93.62 145 GLU A O 1
ATOM 1168 N N . ARG A 1 146 ? -7.011 -1.630 1.786 1.00 94.56 146 ARG A N 1
ATOM 1169 C CA . ARG A 1 146 ? -7.204 -2.683 2.783 1.00 94.56 146 ARG A CA 1
ATOM 1170 C C . ARG A 1 146 ? -6.469 -3.943 2.354 1.00 94.56 146 ARG A C 1
ATOM 1172 O O . ARG A 1 146 ? -6.228 -4.161 1.166 1.00 94.56 146 ARG A O 1
ATOM 1179 N N . LEU A 1 147 ? -6.143 -4.788 3.324 1.00 95.06 147 LEU A N 1
ATOM 1180 C CA . LEU A 1 147 ? -5.551 -6.096 3.065 1.00 95.06 147 LEU A CA 1
ATOM 1181 C C . LEU A 1 147 ? -6.605 -7.191 3.190 1.00 95.06 147 LEU A C 1
ATOM 1183 O O . LEU A 1 147 ? -7.463 -7.149 4.070 1.00 95.06 147 LEU A O 1
ATOM 1187 N N . HIS A 1 148 ? -6.506 -8.202 2.337 1.00 94.25 148 HIS A N 1
ATOM 1188 C CA . HIS A 1 148 ? -7.261 -9.440 2.468 1.00 94.25 148 HIS A CA 1
ATOM 1189 C C . HIS A 1 148 ? -6.306 -10.629 2.414 1.00 94.25 148 HIS A C 1
ATOM 1191 O O . HIS A 1 148 ? -5.215 -10.554 1.841 1.00 94.25 148 HIS A O 1
ATOM 1197 N N . CYS A 1 149 ? -6.692 -11.730 3.049 1.00 94.62 149 CYS A N 1
ATOM 1198 C CA . CYS A 1 149 ? -5.922 -12.960 2.966 1.00 94.62 149 CYS A CA 1
ATOM 1199 C C . CYS A 1 149 ? -6.344 -13.772 1.741 1.00 94.62 149 CYS A C 1
ATOM 1201 O O . CYS A 1 149 ? -7.523 -13.935 1.452 1.00 94.62 149 CYS A O 1
ATOM 1203 N N . THR A 1 150 ? -5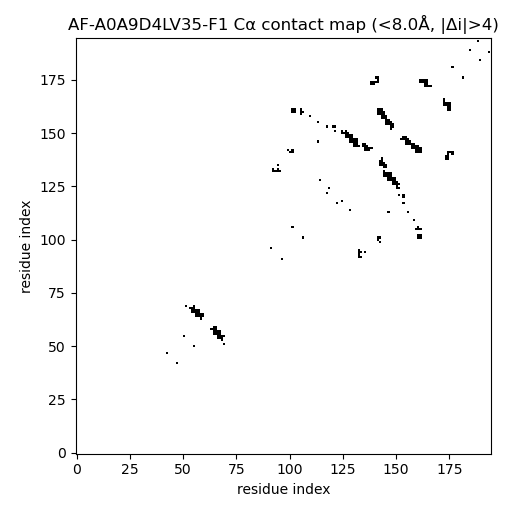.362 -14.349 1.058 1.00 91.19 150 THR A N 1
ATOM 1204 C CA . THR A 1 150 ? -5.575 -15.211 -0.117 1.00 91.19 150 THR A CA 1
ATOM 1205 C C . THR A 1 150 ? -6.146 -16.592 0.216 1.00 91.19 150 THR A C 1
ATOM 1207 O O . THR A 1 150 ? -6.631 -17.281 -0.677 1.00 91.19 150 THR A O 1
ATOM 1210 N N . ARG A 1 151 ? -6.065 -17.036 1.481 1.00 92.31 151 ARG A N 1
ATOM 1211 C CA . ARG A 1 151 ? -6.483 -18.391 1.901 1.00 92.31 151 ARG A CA 1
ATOM 1212 C C . ARG A 1 151 ? -7.648 -18.418 2.882 1.00 92.31 151 ARG A C 1
ATOM 1214 O O . ARG A 1 151 ? -8.429 -19.362 2.858 1.00 92.31 151 ARG A O 1
ATOM 1221 N N . CYS A 1 152 ? -7.746 -17.439 3.778 1.00 92.69 152 CYS A N 1
ATOM 1222 C CA . CYS A 1 152 ? -8.828 -17.363 4.757 1.00 92.69 152 CYS A CA 1
ATOM 1223 C C . CYS A 1 152 ? -9.730 -16.159 4.476 1.00 92.69 152 CYS A C 1
ATOM 1225 O O . CYS A 1 152 ? -9.379 -15.267 3.713 1.00 92.69 152 CYS A O 1
ATOM 1227 N N . ARG A 1 153 ? -10.885 -16.096 5.144 1.00 92.44 153 ARG A N 1
ATOM 1228 C CA . ARG A 1 153 ? -11.851 -14.989 5.009 1.00 92.44 153 ARG A CA 1
ATOM 1229 C C . ARG A 1 153 ? -11.457 -13.736 5.806 1.00 92.44 153 ARG A C 1
ATOM 1231 O O . ARG A 1 153 ? -12.319 -12.961 6.208 1.00 92.44 153 ARG A O 1
ATOM 1238 N N . TYR A 1 154 ? -10.171 -13.567 6.109 1.00 94.50 154 TYR A N 1
ATOM 1239 C CA . TYR A 1 154 ? -9.693 -12.381 6.805 1.00 94.50 154 TYR A CA 1
ATOM 1240 C C . TYR A 1 154 ? -9.697 -11.187 5.854 1.00 94.50 154 TYR A C 1
ATOM 1242 O O . TYR A 1 154 ? -9.055 -11.223 4.802 1.00 94.50 154 TYR A O 1
ATOM 1250 N N . VAL A 1 155 ? -10.383 -10.128 6.269 1.00 94.44 155 VAL A N 1
ATOM 1251 C CA . VAL A 1 155 ? -10.399 -8.826 5.608 1.00 94.44 155 VAL A CA 1
ATOM 1252 C C . VAL A 1 155 ? 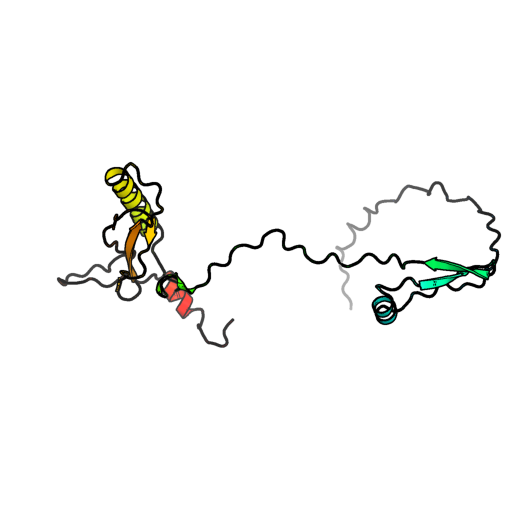-10.079 -7.783 6.668 1.00 94.44 155 VAL A C 1
ATOM 1254 O O . VAL A 1 155 ? -10.703 -7.772 7.733 1.00 94.44 155 VAL A O 1
ATOM 1257 N N . GLY A 1 156 ? -9.070 -6.969 6.383 1.00 93.81 156 GLY A N 1
ATOM 1258 C CA . GLY A 1 156 ? -8.616 -5.879 7.231 1.00 93.81 156 GLY A CA 1
ATOM 1259 C C . GLY A 1 156 ? -9.454 -4.615 7.077 1.00 93.81 156 GLY A C 1
ATOM 1260 O O . GLY A 1 156 ? -10.336 -4.509 6.221 1.00 93.81 156 GLY A O 1
ATOM 1261 N N . GLU A 1 157 ? -9.141 -3.637 7.915 1.00 94.69 157 GLU A N 1
ATOM 1262 C CA . GLU A 1 157 ? -9.732 -2.300 7.855 1.00 94.69 157 GLU A CA 1
ATOM 1263 C C . GLU A 1 157 ? -9.114 -1.470 6.718 1.00 94.69 157 GLU A C 1
ATOM 1265 O O . GLU A 1 157 ? -8.076 -1.823 6.152 1.00 94.69 157 GLU A O 1
ATOM 1270 N N . HIS A 1 158 ? -9.749 -0.344 6.383 1.00 94.69 158 HIS A N 1
ATOM 1271 C CA . HIS A 1 158 ? -9.199 0.620 5.430 1.00 94.69 158 HIS A CA 1
ATOM 1272 C C . HIS A 1 158 ? -8.208 1.562 6.108 1.00 94.69 158 HIS A C 1
ATOM 1274 O O . HIS A 1 158 ? -8.562 2.311 7.020 1.00 94.69 158 HIS A O 1
ATOM 1280 N N . TYR A 1 159 ? -6.990 1.603 5.582 1.00 94.88 159 TYR A N 1
ATOM 1281 C CA . TYR A 1 159 ? -5.925 2.488 6.035 1.00 94.88 159 TYR A CA 1
ATOM 1282 C C . TYR A 1 159 ? -5.730 3.626 5.047 1.00 94.88 159 TYR A C 1
ATOM 1284 O O . TYR A 1 159 ? -5.668 3.420 3.836 1.00 94.88 159 TYR A O 1
ATOM 1292 N N . LYS A 1 160 ? -5.596 4.846 5.567 1.00 93.50 160 LYS A N 1
ATOM 1293 C CA . LYS A 1 160 ? -5.179 5.999 4.766 1.00 93.50 160 LYS A CA 1
ATOM 1294 C C . LYS A 1 160 ? -3.671 5.899 4.557 1.00 93.50 160 LYS A C 1
ATOM 1296 O O . LYS A 1 160 ? -2.918 6.012 5.517 1.00 93.50 160 LYS A O 1
ATOM 1301 N N . LEU A 1 161 ? -3.231 5.704 3.316 1.00 92.31 161 LEU A N 1
ATOM 1302 C CA . LEU A 1 161 ? -1.803 5.641 2.971 1.00 92.31 161 LEU A CA 1
ATOM 1303 C C . LEU A 1 161 ? -1.231 7.016 2.586 1.00 92.31 161 LEU A C 1
ATOM 1305 O O . LEU A 1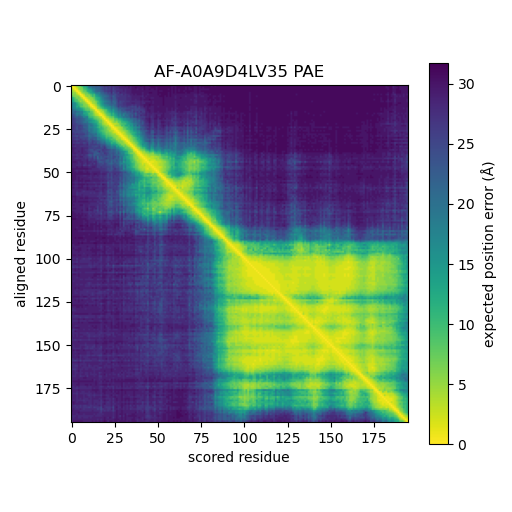 161 ? -0.249 7.118 1.850 1.00 92.31 161 LEU A O 1
ATOM 1309 N N . TYR A 1 162 ? -1.867 8.072 3.088 1.00 90.56 162 TYR A N 1
ATOM 1310 C CA . TYR A 1 162 ? -1.551 9.472 2.854 1.00 90.56 162 TYR A CA 1
ATOM 1311 C C . TYR A 1 162 ? -1.787 10.275 4.138 1.00 90.56 162 TYR A C 1
ATOM 1313 O O . TYR A 1 162 ? -2.645 9.923 4.952 1.00 90.56 162 TYR A O 1
ATOM 1321 N N . ASN A 1 163 ? -1.053 11.374 4.295 1.00 90.00 163 ASN A N 1
ATOM 1322 C CA . ASN A 1 163 ? -1.291 12.333 5.371 1.00 90.00 163 ASN A CA 1
ATOM 1323 C C . ASN A 1 163 ? -2.434 13.269 4.983 1.00 90.00 163 ASN A C 1
ATOM 1325 O O . ASN A 1 163 ? -2.595 13.585 3.810 1.00 90.00 163 ASN A O 1
ATOM 1329 N N . GLU A 1 164 ? -3.237 13.717 5.939 1.00 90.19 164 GLU A N 1
ATOM 1330 C CA . GLU A 1 164 ? -4.317 14.671 5.675 1.00 90.19 164 GLU A CA 1
ATOM 1331 C C . GLU A 1 164 ? -3.849 16.103 5.921 1.00 90.19 164 GLU A C 1
ATOM 1333 O O . GLU A 1 164 ? -3.124 16.371 6.877 1.00 90.19 164 GLU A O 1
ATOM 1338 N N . VAL A 1 165 ? -4.304 17.035 5.082 1.00 88.19 165 VAL A N 1
ATOM 1339 C CA . VAL A 1 165 ? -4.092 18.465 5.324 1.00 88.19 165 VAL A CA 1
ATOM 1340 C C . VAL A 1 165 ? -4.940 18.877 6.533 1.00 88.19 165 VAL A C 1
ATOM 1342 O O . VAL A 1 165 ? -6.147 18.588 6.555 1.00 88.19 165 VAL A O 1
ATOM 1345 N N . PRO A 1 166 ? -4.354 19.525 7.557 1.00 87.69 166 PRO A N 1
ATOM 1346 C CA . PRO A 1 166 ? -5.127 20.028 8.681 1.00 87.69 166 PRO A CA 1
ATOM 1347 C C . PRO A 1 166 ? -6.137 21.062 8.171 1.00 87.69 166 PRO A C 1
ATOM 1349 O O . PRO A 1 166 ? -5.783 22.009 7.480 1.00 87.69 166 PRO A O 1
ATOM 1352 N N . SER A 1 167 ? -7.411 20.859 8.499 1.00 88.00 167 SER A N 1
ATOM 1353 C CA . SER A 1 167 ? -8.494 21.789 8.180 1.00 88.00 167 SER A CA 1
ATOM 1354 C C . SER A 1 167 ? -9.409 21.934 9.389 1.00 88.00 167 SER A C 1
ATOM 1356 O O . SER A 1 167 ? -9.646 20.956 10.106 1.00 88.00 167 SER A O 1
ATOM 1358 N N . SER A 1 168 ? -9.918 23.153 9.579 1.00 85.00 168 SER A N 1
ATOM 1359 C CA . SER A 1 168 ? -10.900 23.521 10.606 1.00 85.00 168 SER A CA 1
ATOM 1360 C C . SER A 1 168 ? -12.322 23.055 10.250 1.00 85.00 168 SER A C 1
ATOM 1362 O O . SER A 1 168 ? -13.188 22.917 11.111 1.00 85.00 168 SER A O 1
ATOM 1364 N N . THR A 1 169 ? -12.583 22.747 8.976 1.00 84.44 169 THR A N 1
ATOM 1365 C CA . THR A 1 169 ? -13.909 22.307 8.527 1.00 84.44 169 THR A CA 1
ATOM 1366 C C . THR A 1 169 ? -14.201 20.868 8.944 1.00 84.44 169 THR A C 1
ATOM 1368 O O . THR A 1 169 ? -13.401 19.959 8.698 1.00 84.44 169 THR A O 1
ATOM 1371 N N . ARG A 1 170 ? -15.399 20.631 9.489 1.00 76.44 170 ARG A N 1
ATOM 1372 C CA . ARG A 1 170 ? -15.917 19.285 9.759 1.00 76.44 170 ARG A CA 1
ATOM 1373 C C . ARG A 1 170 ? -16.217 18.581 8.434 1.00 76.44 170 ARG A C 1
ATOM 1375 O O . ARG A 1 170 ? -17.073 19.018 7.677 1.00 76.44 170 ARG A O 1
ATOM 1382 N N . GLY A 1 171 ? -15.519 17.485 8.153 1.00 81.62 171 GLY A N 1
ATOM 1383 C CA . GLY A 1 171 ? -15.715 16.731 6.919 1.00 81.62 171 GLY A CA 1
ATOM 1384 C C . GLY A 1 171 ? -14.502 15.901 6.526 1.00 81.62 171 GLY A C 1
ATOM 1385 O O . GLY A 1 171 ? -13.547 15.746 7.290 1.00 81.62 171 GLY A O 1
ATOM 1386 N N . ARG A 1 172 ? -14.551 15.340 5.316 1.00 76.81 172 ARG A N 1
ATOM 1387 C CA . ARG A 1 172 ? -13.434 14.574 4.759 1.00 76.81 172 ARG A CA 1
ATOM 1388 C C . ARG A 1 172 ? -12.291 15.535 4.414 1.00 76.81 172 ARG A C 1
ATOM 1390 O O . ARG A 1 172 ? -12.482 16.455 3.626 1.00 76.81 172 ARG A O 1
ATOM 1397 N N . LYS A 1 173 ? -11.112 15.313 4.996 1.00 85.94 173 LYS A N 1
ATOM 1398 C CA . LYS A 1 173 ? -9.927 16.158 4.784 1.00 85.94 173 LYS A CA 1
ATOM 1399 C C . LYS A 1 173 ? -9.203 15.770 3.498 1.00 85.94 173 LYS A C 1
ATOM 1401 O O . LYS A 1 173 ? -9.172 14.594 3.132 1.00 85.94 173 LYS A O 1
ATOM 1406 N N . ALA A 1 174 ? -8.632 16.751 2.806 1.00 83.38 174 ALA A N 1
ATOM 1407 C CA . ALA A 1 174 ? -7.857 16.512 1.593 1.00 83.38 174 ALA A CA 1
ATOM 1408 C C . ALA A 1 174 ? -6.573 15.727 1.903 1.00 83.38 174 ALA A C 1
ATOM 1410 O O . ALA A 1 174 ? -5.977 15.887 2.971 1.00 83.38 174 ALA A O 1
ATOM 1411 N N . ALA A 1 175 ? -6.145 14.887 0.960 1.00 84.94 175 ALA A N 1
ATOM 1412 C CA . ALA A 1 175 ? -4.839 14.249 1.034 1.00 84.94 175 ALA A CA 1
ATOM 1413 C C . ALA A 1 175 ? -3.738 15.299 0.828 1.00 84.94 175 ALA A C 1
ATOM 1415 O O . ALA A 1 175 ? -3.782 16.069 -0.130 1.00 84.94 175 ALA A O 1
ATOM 1416 N N . GLN A 1 176 ? -2.756 15.320 1.723 1.00 83.69 176 GLN A N 1
ATOM 1417 C CA . GLN A 1 176 ? -1.546 16.112 1.588 1.00 83.69 176 GLN A CA 1
ATOM 1418 C C . GLN A 1 176 ? -0.772 15.618 0.369 1.00 83.69 176 GLN A C 1
ATOM 1420 O O . GLN A 1 176 ? -0.509 14.423 0.213 1.00 83.69 176 GLN A O 1
ATOM 1425 N N . ILE A 1 177 ? -0.424 16.556 -0.505 1.00 70.81 177 ILE A N 1
AT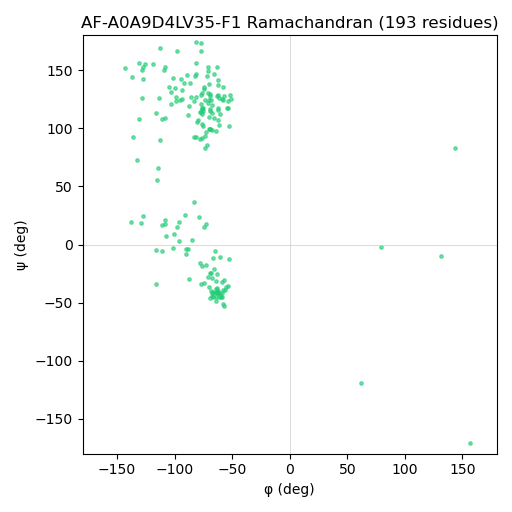OM 1426 C CA . ILE A 1 177 ? 0.320 16.276 -1.726 1.00 70.81 177 ILE A CA 1
ATOM 1427 C C . ILE A 1 177 ? 1.750 15.886 -1.347 1.00 70.81 177 ILE A C 1
ATOM 1429 O O . ILE A 1 177 ? 2.369 16.508 -0.481 1.00 70.81 177 ILE A O 1
ATOM 1433 N N . ASN A 1 178 ? 2.295 14.869 -2.015 1.00 74.44 178 ASN A N 1
ATOM 1434 C CA . ASN A 1 178 ? 3.725 14.609 -1.951 1.00 74.44 178 ASN A CA 1
ATOM 1435 C C . ASN A 1 178 ? 4.455 15.726 -2.717 1.00 74.44 178 ASN A C 1
ATOM 1437 O O . ASN A 1 178 ? 4.514 15.706 -3.945 1.00 74.44 178 ASN A O 1
ATOM 1441 N N . VAL A 1 179 ? 4.978 16.713 -1.985 1.00 72.88 179 VAL A N 1
ATOM 1442 C CA . VAL A 1 179 ? 5.625 17.913 -2.546 1.00 72.88 179 VAL A CA 1
ATOM 1443 C C . VAL A 1 179 ? 6.774 17.543 -3.485 1.00 72.88 179 VAL A C 1
ATOM 1445 O O . VAL A 1 179 ? 6.902 18.136 -4.550 1.00 72.88 179 VAL A O 1
ATOM 1448 N N . GLY A 1 180 ? 7.558 16.512 -3.153 1.00 70.50 180 GLY A N 1
ATOM 1449 C CA . GLY A 1 180 ? 8.640 16.039 -4.021 1.00 70.50 180 GLY A CA 1
ATOM 1450 C C . GLY A 1 180 ? 8.131 15.510 -5.363 1.00 70.50 180 GLY A C 1
ATOM 1451 O O . GLY A 1 180 ? 8.732 15.773 -6.399 1.00 70.50 180 GLY A O 1
ATOM 1452 N N . PHE A 1 181 ? 6.979 14.834 -5.363 1.00 75.88 181 PHE A N 1
ATOM 1453 C CA . PHE A 1 181 ? 6.342 14.378 -6.598 1.00 75.88 181 PHE A CA 1
ATOM 1454 C C . PHE A 1 181 ? 5.835 15.556 -7.437 1.00 75.88 181 PHE A C 1
ATOM 1456 O O . PHE A 1 181 ? 6.044 15.583 -8.644 1.00 75.88 181 PHE A O 1
ATOM 1463 N N . GLN A 1 182 ? 5.226 16.561 -6.802 1.00 75.00 182 GLN A N 1
ATOM 1464 C CA . GLN A 1 182 ? 4.750 17.757 -7.498 1.00 75.00 182 GLN A CA 1
ATOM 1465 C C . GLN A 1 182 ? 5.901 18.579 -8.095 1.00 75.00 182 GLN A C 1
ATOM 1467 O O . GLN A 1 182 ? 5.792 19.024 -9.232 1.00 75.00 182 GLN A O 1
ATOM 1472 N N . ILE A 1 183 ? 7.011 18.741 -7.365 1.00 77.44 183 ILE A N 1
ATOM 1473 C CA . ILE A 1 183 ? 8.226 19.395 -7.875 1.00 77.44 183 ILE A CA 1
ATOM 1474 C C . ILE A 1 183 ? 8.808 18.598 -9.043 1.00 77.44 183 ILE A C 1
ATOM 1476 O O . ILE A 1 183 ? 9.211 19.198 -10.033 1.00 77.44 183 ILE A O 1
ATOM 1480 N N . GLY A 1 184 ? 8.820 17.265 -8.952 1.00 75.25 184 GLY A N 1
ATOM 1481 C CA . GLY A 1 184 ? 9.243 16.394 -10.047 1.00 75.25 184 GLY A CA 1
ATOM 1482 C C . GLY A 1 184 ? 8.408 16.610 -11.306 1.00 75.25 184 GLY A C 1
ATOM 1483 O O . GLY A 1 184 ? 8.961 16.904 -12.351 1.00 75.25 184 GLY A O 1
ATOM 1484 N N . VAL A 1 185 ? 7.078 16.569 -11.198 1.00 75.69 185 VAL A N 1
ATOM 1485 C CA . VAL A 1 185 ? 6.173 16.820 -12.337 1.00 75.69 185 VAL A CA 1
ATOM 1486 C C . VAL A 1 185 ? 6.294 18.253 -12.874 1.00 75.69 185 VAL A C 1
ATOM 1488 O O . VAL A 1 185 ? 6.095 18.485 -14.062 1.00 75.69 185 VAL A O 1
ATOM 1491 N N . ALA A 1 186 ? 6.606 19.227 -12.018 1.00 76.50 186 ALA A N 1
ATOM 1492 C CA . ALA A 1 186 ? 6.807 20.609 -12.442 1.00 76.50 186 ALA A CA 1
ATOM 1493 C C . ALA A 1 186 ? 8.151 20.822 -13.163 1.00 76.50 186 ALA A C 1
ATOM 1495 O O . ALA A 1 186 ? 8.230 21.667 -14.051 1.00 76.50 186 ALA A O 1
ATOM 1496 N N . SER A 1 187 ? 9.202 20.086 -12.783 1.00 77.25 187 SER A N 1
ATOM 1497 C CA . SER A 1 187 ? 10.538 20.200 -13.381 1.00 77.25 187 SER A CA 1
ATOM 1498 C C . SER A 1 187 ? 10.725 19.308 -14.606 1.00 77.25 187 SER A C 1
ATOM 1500 O O . SER A 1 187 ? 11.470 19.676 -15.514 1.00 77.25 187 SER A O 1
ATOM 1502 N N . THR A 1 188 ? 10.033 18.169 -14.671 1.00 72.19 188 THR A N 1
ATOM 1503 C CA . THR A 1 188 ? 10.005 17.296 -15.843 1.00 72.19 188 THR A CA 1
ATOM 1504 C C . THR A 1 188 ? 8.623 17.330 -16.485 1.00 72.19 188 THR A C 1
ATOM 1506 O O . THR A 1 188 ? 7.653 16.776 -15.971 1.00 72.19 188 THR A O 1
ATOM 1509 N N . S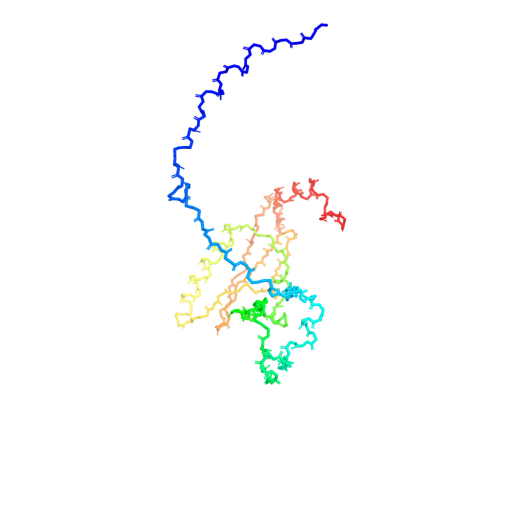ER A 1 189 ? 8.514 17.976 -17.650 1.00 61.06 189 SER A N 1
ATOM 1510 C CA . SER A 1 189 ? 7.292 17.899 -18.449 1.00 61.06 189 SER A CA 1
ATOM 1511 C C . SER A 1 189 ? 7.061 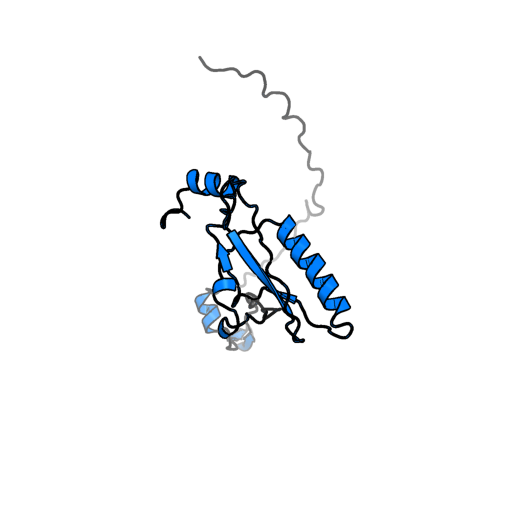16.443 -18.861 1.00 61.06 189 SER A C 1
ATOM 1513 O O . SER A 1 189 ? 7.770 15.921 -19.722 1.00 61.06 189 SER A O 1
ATOM 1515 N N . ILE A 1 190 ? 6.073 15.779 -18.259 1.00 58.69 190 ILE A N 1
ATOM 1516 C CA . ILE A 1 190 ? 5.611 14.456 -18.696 1.00 58.69 190 ILE A CA 1
ATOM 1517 C C . ILE A 1 190 ? 4.823 14.657 -19.997 1.00 58.69 190 ILE A C 1
ATOM 1519 O O . ILE A 1 190 ? 3.606 14.824 -19.998 1.00 58.69 190 ILE A O 1
ATOM 1523 N N . GLY A 1 191 ? 5.552 14.727 -21.109 1.00 53.00 191 GLY A N 1
ATOM 1524 C CA . GLY A 1 191 ? 5.020 14.764 -22.468 1.00 53.00 191 GLY A CA 1
ATOM 1525 C C . GLY A 1 191 ? 5.284 13.442 -23.182 1.00 53.00 191 GLY A C 1
ATOM 1526 O O . GLY A 1 191 ? 6.275 12.773 -22.904 1.00 53.00 191 GLY A O 1
ATOM 1527 N N . ASN A 1 192 ? 4.437 13.083 -24.148 1.00 55.34 192 ASN A N 1
ATOM 1528 C CA . ASN A 1 192 ? 4.573 11.850 -24.943 1.00 55.34 192 ASN A CA 1
ATOM 1529 C C . ASN A 1 192 ? 5.892 11.776 -25.753 1.00 55.34 192 ASN A C 1
ATOM 1531 O O . ASN A 1 192 ? 6.220 10.737 -26.311 1.00 55.34 192 ASN A O 1
ATOM 1535 N N . THR A 1 193 ? 6.629 12.887 -25.830 1.00 58.84 193 THR A N 1
ATOM 1536 C CA . THR A 1 193 ? 7.934 13.045 -26.492 1.00 58.84 193 THR A CA 1
ATOM 1537 C C . THR A 1 193 ? 9.103 13.176 -25.506 1.00 58.84 193 THR A C 1
ATOM 1539 O O . THR A 1 193 ? 10.208 13.509 -25.919 1.00 58.84 193 THR A O 1
ATOM 1542 N N . GLY A 1 194 ? 8.861 12.993 -24.205 1.00 48.59 194 GLY A N 1
ATOM 1543 C CA . GLY A 1 194 ? 9.850 13.135 -23.137 1.00 48.59 194 GLY A CA 1
ATOM 1544 C C . GLY A 1 194 ? 10.137 11.815 -22.427 1.00 48.59 194 GLY A C 1
ATOM 1545 O O . GLY A 1 194 ? 9.803 11.686 -21.252 1.00 48.59 194 GLY A O 1
ATOM 1546 N N . PHE A 1 195 ? 10.732 10.868 -23.157 1.00 44.25 195 PHE A N 1
ATOM 1547 C CA . PHE A 1 195 ? 11.607 9.785 -22.688 1.00 44.25 195 PHE A CA 1
ATOM 1548 C C . PHE A 1 195 ? 12.566 9.411 -23.820 1.00 44.25 195 PHE A C 1
ATOM 1550 O O . PHE A 1 195 ? 12.107 9.400 -24.985 1.00 44.25 195 PHE A O 1
#

Secondary structure (DSSP, 8-state):
-----TTSSSSS----------TTTT--------------PPPPHHHHHHTTTS-EEEE-TTS-EEEE---PPPPPP---S-------GGGS-GGGGS-----HHHHHHHHHHHHHHHHHH-TT--PPEEE-GGG-EEETTEEEE-EEESSSS-B---EE-SPBPP-SSSSPPPBPP-HHHHHHHHHS---TT--

pLDDT: mean 71.58, std 17.38, range [36.25, 95.94]

Nearest PDB structures (foldseek):
  2mdr-assembly1_A  TM=3.775E-01  e=2.747E+00  Homo sapiens
  7nqh-assembly1_Be  TM=1.981E-01  e=9.036E+00  Sus scrofa

Organism: Dreissena polymorpha (NCBI:txid45954)

Sequence (195 aa):
MGFLTKRKKKLLNIGFKPGGLSLTKGIKYHYERSKSNTAYVRLERSSFEAYNDNILTFRDVDGSLTPAKPLRPRVNRTRYVDRLQVPTPSKVHPDLLTNKVYVPALLQSMMSSENRKHRLRSVKCKGNLVIDGSASIKWGLGWKERLHCTRCRYVGEHYKLYNEVPSSTRGRKAAQINVGFQIGVASTSIGNTGF

InterPro domains:
  IPR049012 Mutator-like transposase domain [PF20700] (107-194)

Mean predicted aligned error: 19.95 Å